Protein AF-A0A849HYI3-F1 (afdb_monomer_lite)

Foldseek 3Di:
DWDWDWDQDPVGIKIWIWDWDWDQDPPPRDIDIDTDTPDMDHLVVDDDPVSVVVDDPVVVLVVVQVNLVVVCVVPPPDDPVCVVVDDNDDDPCVVVVLVVVCVVCVVVVHDDDSVVVVVVVVLVVVVVVQVVVCVVVVHRPCVVVVVDPDDDQPPVSQVVVLQLQLLLLLVLPPDPDDNVVSQVQLCVLCVVLVHHDRDDSVVSCVSNVVDPDPDDDDRPDLVSLQSSVVSCLVVVHDSCVRDPPLVSLLSNCLSCLVPDDLVRSLVVSCVSCVVDPDDSVSNNVSSCVRNVD

pLDDT: mean 76.15, std 15.89, range [37.53, 95.5]

Secondary structure (DSSP, 8-state):
-EEEEEEEETTEEEEEEEEEEEEE-TTT--EEEEEEEEEEEETTT---HHHHTTS-HHHHHHHHHHHHHHHHHHT--S-GGGGGG------TTHHHHHHHHHHHHHHTT----HHHHHHHHHHHHHHHHHHHHHHHHSS---TTTTT--S-PPPHHHHHHHHHHHHHHHHHHHTSSS-HHHHHHHHHHHHHHTT------HHHHHHHTTSS--SSS-----HHHHHHHHHHHHHTT--GGGTS-HHHHHHHHHGGGTTTS-HHHHHHHHHHHTTTSS--HHHHHHHHHHHHH-

Structure (mmCIF, N/CA/C/O backbone):
data_AF-A0A849HYI3-F1
#
_entry.id   AF-A0A849HYI3-F1
#
loop_
_atom_site.group_PDB
_atom_site.id
_atom_site.type_symbol
_atom_site.label_atom_id
_atom_site.label_alt_id
_atom_site.label_comp_id
_atom_site.label_asym_id
_atom_site.label_entity_id
_atom_site.label_seq_id
_atom_site.pdbx_PDB_ins_code
_atom_site.Cartn_x
_atom_site.Cartn_y
_atom_site.Cartn_z
_atom_site.occupancy
_atom_site.B_iso_or_equiv
_atom_site.auth_seq_id
_atom_site.auth_comp_id
_atom_site.auth_asym_id
_atom_site.auth_atom_id
_atom_site.pdbx_PDB_model_num
ATOM 1 N N . MET A 1 1 ? -24.132 9.477 23.660 1.00 74.31 1 MET A N 1
ATOM 2 C CA . MET A 1 1 ? -22.702 9.097 23.614 1.00 74.31 1 MET A CA 1
ATOM 3 C C . MET A 1 1 ? -22.005 9.768 24.772 1.00 74.31 1 MET A C 1
ATOM 5 O O . MET A 1 1 ? -21.949 11.003 24.821 1.00 74.31 1 MET A O 1
ATOM 9 N N . LEU A 1 2 ? -21.516 8.943 25.693 1.00 83.69 2 LEU A N 1
ATOM 10 C CA . LEU A 1 2 ? -20.804 9.406 26.871 1.00 83.69 2 LEU A CA 1
ATOM 11 C C . LEU A 1 2 ? -19.396 9.858 26.494 1.00 83.69 2 LEU A C 1
ATOM 13 O O . LEU A 1 2 ? -18.724 9.242 25.665 1.00 83.69 2 LEU A O 1
ATOM 17 N N . ASP A 1 3 ? -18.963 10.937 27.127 1.00 84.19 3 ASP A N 1
ATOM 18 C CA . ASP A 1 3 ? -17.582 11.385 27.165 1.00 84.19 3 ASP A CA 1
ATOM 19 C C . ASP A 1 3 ? -17.068 11.169 28.592 1.00 84.19 3 ASP A C 1
ATOM 21 O O . ASP A 1 3 ? -17.469 11.866 29.529 1.00 84.19 3 ASP A O 1
ATOM 25 N N . ILE A 1 4 ? -16.251 10.129 28.761 1.00 85.00 4 ILE A N 1
ATOM 26 C CA . ILE A 1 4 ? -15.737 9.678 30.055 1.00 85.00 4 ILE A CA 1
ATOM 27 C C . ILE A 1 4 ? -14.320 10.221 30.207 1.00 85.00 4 ILE A C 1
ATOM 29 O O . ILE A 1 4 ? -13.443 9.934 29.392 1.00 85.00 4 ILE A O 1
ATOM 33 N N . ARG A 1 5 ? -14.096 11.027 31.245 1.00 84.62 5 ARG A N 1
ATOM 34 C CA . ARG A 1 5 ? -12.826 11.723 31.475 1.00 84.62 5 ARG A CA 1
ATOM 35 C C . ARG A 1 5 ? -12.256 11.360 32.834 1.00 84.62 5 ARG A C 1
ATOM 37 O O . ARG A 1 5 ? -12.990 11.262 33.810 1.00 84.62 5 ARG A O 1
ATOM 44 N N . THR A 1 6 ? -10.939 11.215 32.906 1.00 79.56 6 THR A N 1
ATOM 45 C CA . THR A 1 6 ? -10.223 10.930 34.154 1.00 79.56 6 THR A CA 1
ATOM 46 C C . THR A 1 6 ? -9.387 12.115 34.591 1.00 79.56 6 THR A C 1
ATOM 48 O O . THR A 1 6 ? -8.614 12.659 33.802 1.00 79.56 6 THR A O 1
ATOM 51 N N . TYR A 1 7 ? -9.478 12.455 35.870 1.00 79.31 7 TYR A N 1
ATOM 52 C CA . TYR A 1 7 ? -8.735 13.540 36.494 1.00 79.31 7 TYR A CA 1
ATOM 53 C C . TYR A 1 7 ? -7.972 13.020 37.710 1.00 79.31 7 TYR A C 1
ATOM 55 O O . TYR A 1 7 ? -8.482 12.202 38.477 1.00 79.31 7 TYR A O 1
ATOM 63 N N . ARG A 1 8 ? -6.744 13.504 37.920 1.00 76.00 8 ARG A N 1
ATOM 64 C CA . ARG A 1 8 ? -6.023 13.243 39.171 1.00 76.00 8 ARG A CA 1
ATOM 65 C C . ARG A 1 8 ? -6.599 14.126 40.275 1.00 76.00 8 ARG A C 1
ATOM 67 O O . ARG A 1 8 ? -6.672 15.340 40.119 1.00 76.00 8 ARG A O 1
ATOM 74 N N . SER A 1 9 ? -6.975 13.509 41.387 1.00 76.19 9 SER A N 1
ATOM 75 C CA . SER A 1 9 ? -7.399 14.179 42.616 1.00 76.19 9 SER A CA 1
ATOM 76 C C . SER A 1 9 ? -6.512 13.746 43.786 1.00 76.19 9 SER A C 1
ATOM 78 O O . SER A 1 9 ? -5.736 12.797 43.670 1.00 76.19 9 SER A O 1
ATOM 80 N N . HIS A 1 10 ? -6.649 14.414 44.932 1.00 73.81 10 HIS A N 1
ATOM 81 C CA . HIS A 1 10 ? -5.935 14.065 46.166 1.00 73.81 10 HIS A CA 1
ATOM 82 C C . HIS A 1 10 ? -6.321 12.680 46.727 1.00 73.81 10 HIS A C 1
ATOM 84 O O . HIS A 1 10 ? -5.576 12.131 47.529 1.00 73.81 10 HIS A O 1
ATOM 90 N N . LEU A 1 11 ? -7.440 12.095 46.277 1.00 71.06 11 LEU A N 1
ATOM 91 C CA . LEU A 1 11 ? -7.922 10.760 46.669 1.00 71.06 11 LEU A CA 1
ATOM 92 C C . LEU A 1 11 ? -7.661 9.680 45.600 1.00 71.06 11 LEU A C 1
ATOM 94 O O . LEU A 1 11 ? -8.133 8.555 45.738 1.00 71.06 11 LEU A O 1
ATOM 98 N N . GLY A 1 12 ? -6.939 10.008 44.522 1.00 76.31 12 GLY A N 1
ATOM 99 C CA . GLY A 1 12 ? -6.695 9.111 43.388 1.00 76.31 12 GLY A CA 1
ATOM 100 C C . GLY A 1 12 ? -7.348 9.587 42.088 1.00 76.31 12 GLY A C 1
ATOM 101 O O . GLY A 1 12 ? -7.637 10.776 41.916 1.00 76.31 12 GLY A O 1
ATOM 102 N N . LEU A 1 13 ? -7.545 8.669 41.136 1.00 76.06 13 LEU A N 1
ATOM 103 C CA . LEU A 1 13 ? -8.178 8.975 39.849 1.00 76.06 13 LEU A CA 1
ATOM 104 C C . LEU A 1 13 ? -9.694 9.129 40.022 1.00 76.06 13 LEU A C 1
ATOM 106 O O . LEU A 1 13 ? -10.382 8.182 40.401 1.00 76.06 13 LEU A O 1
ATOM 110 N N . ARG A 1 14 ? -10.209 10.322 39.716 1.00 84.12 14 ARG A N 1
ATOM 111 C CA . ARG A 1 14 ? -11.644 10.609 39.619 1.00 84.12 14 ARG A CA 1
ATOM 112 C C . ARG A 1 14 ? -12.093 10.441 38.174 1.00 84.12 14 ARG A C 1
ATOM 114 O O . ARG A 1 14 ? -11.446 10.969 37.270 1.00 84.12 14 ARG A O 1
ATOM 121 N N . VAL A 1 15 ? -13.199 9.743 37.972 1.00 86.50 15 VAL A N 1
ATOM 122 C CA . VAL A 1 15 ? -13.870 9.592 36.681 1.00 86.50 15 VAL A CA 1
ATOM 123 C C . VAL A 1 15 ? -15.058 10.542 36.647 1.00 86.50 15 VAL A C 1
ATOM 125 O O . VAL A 1 15 ? -15.906 10.488 37.532 1.00 86.50 15 VAL A O 1
ATOM 128 N N . ASP A 1 16 ? -15.129 11.394 35.628 1.00 89.12 16 ASP A N 1
ATOM 129 C CA . ASP A 1 16 ? -16.276 12.257 35.361 1.00 89.12 16 ASP A CA 1
ATOM 130 C C . ASP A 1 16 ? -16.945 11.836 34.057 1.00 89.12 16 ASP A C 1
ATOM 132 O O . ASP A 1 16 ? -16.304 11.755 33.004 1.00 89.12 16 ASP A O 1
ATOM 136 N N . ILE A 1 17 ? -18.258 11.633 34.110 1.00 90.69 17 ILE A N 1
ATOM 137 C CA . ILE A 1 17 ? -19.058 11.277 32.943 1.00 90.69 17 ILE A CA 1
ATOM 138 C C . ILE A 1 17 ? -19.788 12.510 32.444 1.00 90.69 17 ILE A C 1
ATOM 140 O O . ILE A 1 17 ? -20.552 13.145 33.175 1.00 90.69 17 ILE A O 1
ATOM 144 N N . HIS A 1 18 ? -19.587 12.813 31.167 1.00 90.12 18 HIS A N 1
ATOM 145 C CA . HIS A 1 18 ? -20.255 13.900 30.479 1.00 90.12 18 HIS A CA 1
ATOM 146 C C . HIS A 1 18 ? -21.172 13.362 29.387 1.00 90.12 18 HIS A C 1
ATOM 148 O O . HIS A 1 18 ? -20.789 12.502 28.597 1.00 90.12 18 HIS A O 1
ATOM 154 N N . ARG A 1 19 ? -22.371 13.931 29.279 1.00 87.94 19 ARG A N 1
ATOM 155 C CA . ARG A 1 19 ? -23.237 13.728 28.120 1.00 87.94 19 ARG A CA 1
ATOM 156 C C . ARG A 1 19 ? -22.990 14.840 27.113 1.00 87.94 19 ARG A C 1
ATOM 158 O O . ARG A 1 19 ? -23.129 16.026 27.427 1.00 87.94 19 ARG A O 1
ATOM 165 N N . LYS A 1 20 ? -22.628 14.447 25.893 1.00 86.62 20 LYS A N 1
ATOM 166 C CA . LYS A 1 20 ? -22.488 15.362 24.762 1.00 86.62 20 LYS A CA 1
ATOM 167 C C . LYS A 1 20 ? -23.871 15.714 24.221 1.00 86.62 20 LYS A C 1
ATOM 169 O O . LYS A 1 20 ? -24.619 14.825 23.826 1.00 86.62 20 LYS A O 1
ATOM 174 N N . TYR A 1 21 ? -24.187 17.002 24.148 1.00 84.12 21 TYR A N 1
ATOM 175 C CA . TYR A 1 21 ? -25.391 17.499 23.485 1.00 84.12 21 TYR A CA 1
ATOM 176 C C . TYR A 1 21 ? -25.033 18.553 22.440 1.00 84.12 21 TYR A C 1
ATOM 178 O O . TYR A 1 21 ? -24.029 19.263 22.545 1.00 84.12 21 TYR A O 1
ATOM 186 N N . LYS A 1 22 ? -25.837 18.597 21.379 1.00 84.38 22 LYS A N 1
ATOM 187 C CA . LYS A 1 22 ? -25.650 19.493 20.242 1.00 84.38 22 LYS A CA 1
ATOM 188 C C . LYS A 1 22 ? -26.615 20.662 20.392 1.00 84.38 22 LYS A C 1
ATOM 190 O O . LYS A 1 22 ? -27.816 20.448 20.517 1.00 84.38 22 LYS A O 1
ATOM 195 N N . SER A 1 23 ? -26.089 21.877 20.371 1.00 84.75 23 SER A N 1
ATOM 196 C CA . SER A 1 23 ? -26.865 23.102 20.207 1.00 84.75 23 SER A CA 1
ATOM 197 C C . SER A 1 23 ? -26.517 23.733 18.859 1.00 84.75 23 SER A C 1
ATOM 199 O O . SER A 1 23 ? -25.518 23.381 18.219 1.00 84.75 23 SER A O 1
ATOM 201 N N . VAL A 1 24 ? -27.364 24.647 18.400 1.00 83.19 24 VAL A N 1
ATOM 202 C CA . VAL A 1 24 ? -27.065 25.495 17.248 1.00 83.19 24 VAL A CA 1
ATOM 203 C C . VAL A 1 24 ? -26.723 26.871 17.789 1.00 83.19 24 VAL A C 1
ATOM 205 O O . VAL A 1 24 ? -27.465 27.428 18.595 1.00 83.19 24 VAL A O 1
ATOM 208 N N . ASP A 1 25 ? -25.571 27.393 17.386 1.00 78.38 25 ASP A N 1
ATOM 209 C CA . ASP A 1 25 ? -25.168 28.747 17.731 1.00 78.38 25 ASP A CA 1
ATOM 210 C C . ASP A 1 25 ? -26.105 29.745 17.032 1.00 78.38 25 ASP A C 1
ATOM 212 O O . ASP A 1 25 ? 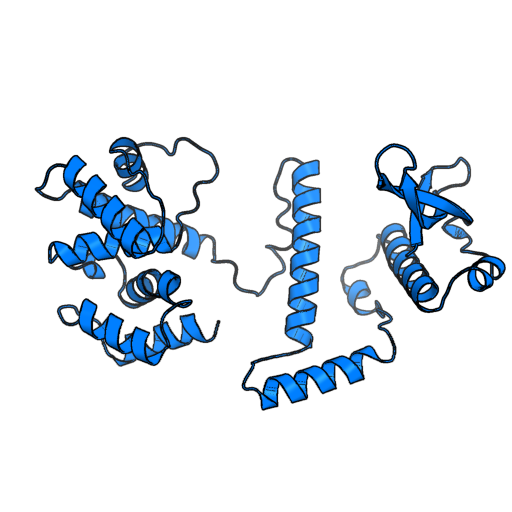-26.197 29.763 15.804 1.00 78.38 25 ASP A O 1
ATOM 216 N N . ALA A 1 26 ? -26.821 30.553 17.816 1.00 78.06 26 ALA A N 1
ATOM 217 C CA . ALA A 1 26 ? -27.866 31.443 17.310 1.00 78.06 26 ALA A CA 1
ATOM 218 C C . ALA A 1 26 ? -27.338 32.555 16.384 1.00 78.06 26 ALA A C 1
ATOM 220 O O . ALA A 1 26 ? -28.106 33.094 15.594 1.00 78.06 26 ALA A O 1
ATOM 221 N N . GLN A 1 27 ? -26.048 32.898 16.463 1.00 81.06 27 GLN A N 1
ATOM 222 C CA . GLN A 1 27 ? -25.443 33.945 15.636 1.00 81.06 27 GLN A CA 1
ATOM 223 C C . GLN A 1 27 ? -24.817 33.382 14.359 1.00 81.06 27 GLN A C 1
ATOM 225 O O . GLN A 1 27 ? -24.847 34.030 13.317 1.00 81.06 27 GLN A O 1
ATOM 230 N N . THR A 1 28 ? -24.236 32.182 14.426 1.00 81.81 28 THR A N 1
ATOM 231 C CA . THR A 1 28 ? -23.460 31.612 13.309 1.00 81.81 28 THR A CA 1
ATOM 232 C C . THR A 1 28 ? -24.149 30.452 12.592 1.00 81.81 28 THR A C 1
ATOM 234 O O . THR A 1 28 ? -23.654 30.004 11.559 1.00 81.81 28 THR A O 1
ATOM 237 N N . GLY A 1 29 ? -25.248 29.919 13.138 1.00 82.38 29 GLY A N 1
ATOM 238 C CA . GLY A 1 29 ? -25.963 28.752 12.606 1.00 82.38 29 GLY A CA 1
ATOM 239 C C . GLY A 1 29 ? -25.161 27.445 12.657 1.00 82.38 29 GLY A C 1
ATOM 240 O O . GLY A 1 29 ? -25.616 26.409 12.172 1.00 82.38 29 GLY A O 1
ATOM 241 N N . LYS A 1 30 ? -23.953 27.464 13.232 1.00 78.25 30 LYS A N 1
ATOM 242 C CA . LYS A 1 30 ? -23.067 26.300 13.297 1.00 78.25 30 LYS A CA 1
ATOM 243 C C . LYS A 1 30 ? -23.423 25.413 14.483 1.00 78.25 30 LYS A C 1
ATOM 245 O O . LYS A 1 30 ? -23.830 25.877 15.547 1.00 78.25 30 LYS A O 1
ATOM 250 N N . ALA A 1 31 ? -23.222 24.110 14.303 1.00 79.25 31 ALA A N 1
ATOM 251 C CA . ALA A 1 31 ? -23.356 23.140 15.378 1.00 79.25 31 ALA A CA 1
ATOM 252 C C . ALA A 1 31 ? -22.288 23.377 16.452 1.00 79.25 31 ALA A C 1
ATOM 254 O O . ALA A 1 31 ? -21.091 23.285 16.171 1.00 79.25 31 ALA A O 1
ATOM 255 N N . LYS A 1 32 ? -22.725 23.614 17.688 1.00 81.12 32 LYS A N 1
ATOM 256 C CA . LYS A 1 32 ? -21.865 23.719 18.862 1.00 81.12 32 LYS A CA 1
ATOM 257 C C . LYS A 1 32 ? -22.120 22.524 19.770 1.00 81.12 32 LYS A C 1
ATOM 259 O O . LYS A 1 32 ? -23.259 22.129 20.009 1.00 81.12 32 LYS A O 1
ATOM 264 N N . TYR A 1 33 ? -21.046 21.906 20.242 1.00 81.88 33 TYR A N 1
ATOM 265 C CA . TYR A 1 33 ? -21.138 20.775 21.156 1.00 81.88 33 TYR A CA 1
ATOM 266 C C . TYR A 1 33 ? -20.879 21.246 22.573 1.00 81.88 33 TYR A C 1
ATOM 268 O O . TYR A 1 33 ? -19.895 21.935 22.839 1.00 81.88 33 TYR A O 1
ATOM 276 N N . HIS A 1 34 ? -21.757 20.838 23.473 1.00 82.75 34 HIS A N 1
ATOM 277 C CA . HIS A 1 34 ? -21.632 21.085 24.893 1.00 82.75 34 HIS A CA 1
ATOM 278 C C . HIS A 1 34 ? -21.571 19.757 25.638 1.00 82.75 34 HIS A C 1
ATOM 280 O O . HIS A 1 34 ? -22.067 18.730 25.167 1.00 82.75 34 HIS A O 1
ATOM 286 N N . PHE A 1 35 ? -20.947 19.796 26.807 1.00 87.19 35 PHE A N 1
ATOM 287 C CA . PHE A 1 35 ? -20.738 18.640 27.660 1.00 87.19 35 PHE A CA 1
ATOM 288 C C . PHE A 1 35 ? -21.314 18.971 29.025 1.00 87.19 35 PHE A C 1
ATOM 290 O O . PHE A 1 35 ? -20.842 19.893 29.687 1.00 87.19 35 PHE A O 1
ATOM 297 N N . ARG A 1 36 ? -22.353 18.242 29.429 1.00 87.50 36 ARG A N 1
ATOM 298 C CA . ARG A 1 36 ? -22.924 18.355 30.771 1.00 87.50 36 ARG A CA 1
ATOM 299 C C . ARG A 1 36 ? -22.448 17.169 31.583 1.00 87.50 36 ARG A C 1
ATOM 301 O O . ARG A 1 36 ? -22.657 16.035 31.162 1.00 87.50 36 ARG A O 1
ATOM 308 N N . GLN A 1 37 ? -21.826 17.432 32.725 1.00 90.44 37 GLN A N 1
ATOM 309 C CA . GLN A 1 37 ? -21.478 16.379 33.667 1.00 90.44 37 GLN A CA 1
ATOM 310 C C . GLN A 1 37 ? -22.762 15.774 34.245 1.00 90.44 37 GLN A C 1
ATOM 312 O O . GLN A 1 37 ? -23.641 16.505 34.704 1.00 90.44 37 GLN A O 1
ATOM 317 N N . ILE A 1 38 ? -22.877 14.452 34.169 1.00 90.88 38 ILE A N 1
ATOM 318 C CA . ILE A 1 38 ? -24.031 13.686 34.661 1.00 90.88 38 ILE A CA 1
ATOM 319 C C . ILE A 1 38 ? -23.672 12.778 35.838 1.00 90.88 38 ILE A C 1
ATOM 321 O O . ILE A 1 38 ? -24.565 12.299 36.524 1.00 90.88 38 ILE A O 1
ATOM 325 N N . GLY A 1 39 ? -22.380 12.577 36.100 1.00 88.94 39 GLY A N 1
ATOM 326 C CA . GLY A 1 39 ? -21.914 11.845 37.268 1.00 88.94 39 GLY A CA 1
ATOM 327 C C . GLY A 1 39 ? -20.411 11.966 37.469 1.00 88.94 39 GLY A C 1
ATOM 328 O O . GLY A 1 39 ? -19.670 12.382 36.568 1.00 88.94 39 GLY A O 1
ATOM 329 N N . SER A 1 40 ? -19.968 11.609 38.667 1.00 89.62 40 SER A N 1
ATOM 330 C CA . SER A 1 40 ? -18.562 11.419 38.995 1.00 89.62 40 SER A CA 1
ATOM 331 C C . SER A 1 40 ? -18.399 10.336 40.042 1.00 89.62 40 SER A C 1
ATOM 333 O O . SER A 1 40 ? -19.267 10.149 40.892 1.00 89.62 40 SER A O 1
ATOM 335 N N . PHE A 1 41 ? -17.282 9.624 39.977 1.00 89.62 41 PHE A N 1
ATOM 336 C CA . PHE A 1 41 ? -16.942 8.615 40.968 1.00 89.62 41 PHE A CA 1
ATOM 337 C C . PHE A 1 41 ? -15.426 8.383 41.044 1.00 89.62 41 PHE A C 1
ATOM 339 O O . PHE A 1 41 ? -14.707 8.623 40.066 1.00 89.62 41 PHE A O 1
ATOM 346 N N . PRO A 1 42 ? -14.895 7.938 42.193 1.00 85.06 42 PRO A N 1
ATOM 347 C CA . PRO A 1 42 ? -13.519 7.458 42.287 1.00 85.06 42 PRO A CA 1
ATOM 348 C C . PRO A 1 42 ? -13.352 6.143 41.514 1.00 85.06 42 PRO A C 1
ATOM 350 O O . PRO A 1 42 ? -14.132 5.212 41.703 1.00 85.06 42 PRO A O 1
ATOM 353 N N . LEU A 1 43 ? -12.319 6.030 40.670 1.00 80.88 43 LEU A N 1
ATOM 354 C CA . LEU A 1 43 ? -12.104 4.846 39.822 1.00 80.88 43 LEU A CA 1
ATOM 355 C C . LEU A 1 43 ? -12.022 3.543 40.636 1.00 80.88 43 LEU A C 1
ATOM 357 O O . LEU A 1 43 ? -12.528 2.516 40.209 1.00 80.88 43 LEU A O 1
ATOM 361 N N . ASN A 1 44 ? -11.415 3.595 41.821 1.00 78.94 44 ASN A N 1
ATOM 362 C CA . ASN A 1 44 ? -11.246 2.454 42.724 1.00 78.94 44 ASN A CA 1
ATOM 363 C C . ASN A 1 44 ? -12.522 2.037 43.472 1.00 78.94 44 ASN A C 1
ATOM 365 O O . ASN A 1 44 ? -12.549 0.949 44.040 1.00 78.94 44 ASN A O 1
ATOM 369 N N . GLN A 1 45 ? -13.542 2.894 43.521 1.00 82.31 45 GLN A N 1
ATOM 370 C CA . GLN A 1 45 ? -14.802 2.621 44.219 1.00 82.31 45 GLN A CA 1
ATOM 371 C C . GLN A 1 45 ? -15.925 2.224 43.253 1.00 82.31 45 GLN A C 1
ATOM 373 O O . GLN A 1 45 ? -16.927 1.664 43.688 1.00 82.31 45 GLN A O 1
ATOM 378 N N . GLY A 1 46 ? -15.746 2.465 41.950 1.00 80.69 46 GLY A N 1
ATOM 379 C CA . GLY A 1 46 ? -16.791 2.257 40.952 1.00 80.69 46 GLY A CA 1
ATOM 380 C C . GLY A 1 46 ? -17.881 3.328 41.025 1.00 80.69 46 GLY A C 1
ATOM 381 O O . GLY A 1 46 ? -17.802 4.265 41.818 1.00 80.69 46 GLY A O 1
ATOM 382 N N . TYR A 1 47 ? -18.876 3.227 40.147 1.00 85.38 47 TYR A N 1
ATOM 383 C CA . TYR A 1 47 ? -19.994 4.168 40.105 1.00 85.38 47 TYR A CA 1
ATOM 384 C C . TYR A 1 47 ? -21.163 3.712 40.981 1.00 85.38 47 TYR A C 1
ATOM 386 O O . TYR A 1 47 ? -21.383 2.520 41.181 1.00 85.38 47 TYR A O 1
ATOM 394 N N . ASP A 1 48 ? -21.949 4.678 41.454 1.00 85.06 48 ASP A N 1
ATOM 395 C CA . ASP A 1 48 ? -23.209 4.421 42.150 1.00 85.06 48 ASP A CA 1
ATOM 396 C C . ASP A 1 48 ? -24.315 4.009 41.160 1.00 85.06 48 ASP A C 1
ATOM 398 O O . ASP A 1 48 ? -24.367 4.468 40.018 1.00 85.06 48 ASP A O 1
ATOM 402 N N . GLN A 1 49 ? -25.240 3.170 41.612 1.00 84.12 49 GLN A N 1
ATOM 403 C CA . GLN A 1 49 ? -26.385 2.664 40.862 1.00 84.12 49 GLN A CA 1
ATOM 404 C C . GLN A 1 49 ? -27.332 3.783 40.405 1.00 84.12 49 GLN A C 1
ATOM 406 O O . GLN A 1 49 ? -28.017 3.645 39.392 1.00 84.12 49 GLN A O 1
ATOM 411 N N . THR A 1 50 ? -27.310 4.930 41.089 1.00 86.12 50 THR A N 1
ATOM 412 C CA . THR A 1 50 ? -27.984 6.162 40.652 1.00 86.12 50 THR A CA 1
ATOM 413 C C . THR A 1 50 ? -27.501 6.660 39.288 1.00 86.12 50 THR A C 1
ATOM 415 O O . THR A 1 50 ? -28.283 7.254 38.555 1.00 86.12 50 THR A O 1
ATOM 418 N N . LEU A 1 51 ? -26.256 6.381 38.891 1.00 85.81 51 LEU A N 1
ATOM 419 C CA . LEU A 1 51 ? -25.758 6.722 37.560 1.00 85.81 51 LEU A CA 1
ATOM 420 C C . LEU A 1 51 ? -26.432 5.882 36.468 1.00 85.81 51 LEU A C 1
ATOM 422 O O . LEU A 1 51 ? -26.708 6.406 35.389 1.00 85.81 51 LEU A O 1
ATOM 426 N N . LEU A 1 52 ? -26.712 4.604 36.742 1.00 85.88 52 LEU A N 1
ATOM 427 C CA . LEU A 1 52 ? -27.313 3.687 35.768 1.00 85.88 52 LEU A CA 1
ATOM 428 C C . LEU A 1 52 ? -28.734 4.097 35.383 1.00 85.88 52 LEU A C 1
ATOM 430 O O . LEU A 1 52 ? -29.168 3.819 34.275 1.00 85.88 52 LEU A O 1
ATOM 434 N N . THR A 1 53 ? -29.445 4.806 36.261 1.00 86.69 53 THR A N 1
ATOM 435 C CA . THR A 1 53 ? -30.784 5.326 35.945 1.00 86.69 53 THR A CA 1
ATOM 436 C C . THR A 1 53 ? -30.744 6.550 35.025 1.00 86.69 53 THR A C 1
ATOM 438 O O . THR A 1 53 ? -31.770 6.937 34.468 1.00 86.69 53 THR A O 1
ATOM 441 N N . LEU A 1 54 ? -29.570 7.169 34.848 1.00 85.75 54 LEU A N 1
ATOM 442 C CA . LEU A 1 54 ? -29.386 8.378 34.045 1.00 85.75 54 LEU A CA 1
ATOM 443 C C . LEU A 1 54 ? -28.899 8.095 32.621 1.00 85.75 54 LEU A C 1
ATOM 445 O O . LEU A 1 54 ? -28.901 9.026 31.808 1.00 85.75 54 LEU A O 1
ATOM 449 N N . ILE A 1 55 ? -28.470 6.867 32.317 1.00 86.19 55 ILE A N 1
ATOM 450 C CA . ILE A 1 55 ? -27.861 6.449 31.044 1.00 86.19 55 ILE A CA 1
ATOM 451 C C . ILE A 1 55 ? -28.657 5.310 30.393 1.00 86.19 55 ILE A C 1
ATOM 453 O O . ILE A 1 55 ? -29.309 4.539 31.085 1.00 86.19 55 ILE A O 1
ATOM 457 N N . ASP A 1 56 ? -28.647 5.240 29.060 1.00 86.25 56 ASP A N 1
ATOM 458 C CA . ASP A 1 56 ? -29.329 4.172 28.311 1.00 86.25 56 ASP A CA 1
ATOM 459 C C . ASP A 1 56 ? -28.469 2.901 28.187 1.00 86.25 56 ASP A C 1
ATOM 461 O O . ASP A 1 56 ? -27.266 2.943 28.436 1.00 86.25 56 ASP A O 1
ATOM 465 N N . ASP A 1 57 ? -29.053 1.778 27.758 1.00 79.56 57 ASP A N 1
ATOM 466 C CA . ASP A 1 57 ? -28.361 0.480 27.652 1.00 79.56 57 ASP A CA 1
ATOM 467 C C . ASP A 1 57 ? -27.082 0.525 26.794 1.00 79.56 57 ASP A C 1
ATOM 469 O O . ASP A 1 57 ? -26.101 -0.169 27.077 1.00 79.56 57 ASP A O 1
ATOM 473 N N . SER A 1 58 ? -27.056 1.361 25.750 1.00 76.19 58 SER A N 1
ATOM 474 C CA . SER A 1 58 ? -25.875 1.516 24.895 1.00 76.19 58 SER A CA 1
ATOM 475 C C . SER A 1 58 ? -24.761 2.289 25.606 1.00 76.19 58 SER A C 1
ATOM 477 O O . SER A 1 58 ? -23.578 1.964 25.477 1.00 76.19 58 SER A O 1
ATOM 479 N N . GLU A 1 59 ? -25.141 3.287 26.403 1.00 83.06 59 GLU A N 1
ATOM 480 C CA . GLU A 1 59 ? -24.254 4.083 27.243 1.00 83.06 59 GLU A CA 1
ATOM 481 C C . GLU A 1 59 ? -23.766 3.291 28.471 1.00 83.06 59 GLU A C 1
ATOM 483 O O . GLU A 1 59 ? -22.604 3.441 28.855 1.00 83.06 59 GLU A O 1
ATOM 488 N N . VAL A 1 60 ? -24.588 2.391 29.029 1.00 84.81 60 VAL A N 1
ATOM 489 C CA . VAL A 1 60 ? -24.183 1.413 30.058 1.00 84.81 60 VAL A CA 1
ATOM 490 C C . VAL A 1 60 ? -23.084 0.512 29.510 1.00 84.81 60 VAL A C 1
ATOM 492 O O . VAL A 1 60 ? -22.019 0.410 30.114 1.00 84.81 60 VAL A O 1
ATOM 495 N N . LEU A 1 61 ? -23.290 -0.081 28.331 1.00 76.69 61 LEU A N 1
ATOM 496 C CA . LEU A 1 61 ? -22.283 -0.933 27.700 1.00 76.69 61 LEU A CA 1
ATOM 497 C C . LEU A 1 61 ? -20.983 -0.164 27.408 1.00 76.69 61 LEU A C 1
ATOM 499 O O . LEU A 1 61 ? -19.885 -0.685 27.609 1.00 76.69 61 LEU A O 1
ATOM 503 N N . GLN A 1 62 ? -21.090 1.092 26.961 1.00 78.56 62 GLN A N 1
ATOM 504 C CA . GLN A 1 62 ? -19.932 1.966 26.758 1.00 78.56 62 GLN A CA 1
ATOM 505 C C . GLN A 1 62 ? -19.152 2.183 28.068 1.00 78.56 62 GLN A C 1
ATOM 507 O O . GLN A 1 62 ? -17.920 2.139 28.059 1.00 78.56 62 GLN A O 1
ATOM 512 N N . LEU A 1 63 ? -19.855 2.405 29.182 1.00 81.94 63 LEU A N 1
ATOM 513 C CA . LEU A 1 63 ? -19.258 2.586 30.504 1.00 81.94 63 LEU A CA 1
ATOM 514 C C . LEU A 1 63 ? -18.622 1.294 31.038 1.00 81.94 63 LEU A C 1
ATOM 516 O O . LEU A 1 63 ? -17.504 1.346 31.549 1.00 81.94 63 LEU A O 1
ATOM 520 N N . GLU A 1 64 ? -19.285 0.143 30.889 1.00 81.19 64 GLU A N 1
ATOM 521 C CA . GLU A 1 64 ? -18.738 -1.159 31.294 1.00 81.19 64 GLU A CA 1
ATOM 522 C C . GLU A 1 64 ? -17.438 -1.484 30.552 1.00 81.19 64 GLU A C 1
ATOM 524 O O . GLU A 1 64 ? -16.451 -1.861 31.185 1.00 81.19 64 GLU A O 1
ATOM 529 N N . ASN A 1 65 ? -17.403 -1.271 29.233 1.00 73.19 65 ASN A N 1
ATOM 530 C CA . ASN A 1 65 ? -16.196 -1.481 28.431 1.00 73.19 65 ASN A CA 1
ATOM 531 C C . ASN A 1 65 ? -15.069 -0.530 28.845 1.00 73.19 65 ASN A C 1
ATOM 533 O O . ASN A 1 65 ? -13.929 -0.954 29.017 1.00 73.19 65 ASN A O 1
ATOM 537 N N . TRP A 1 66 ? -15.386 0.745 29.081 1.00 82.00 66 TRP A N 1
ATOM 538 C CA . TRP A 1 66 ? -14.393 1.718 29.531 1.00 82.00 66 TRP A CA 1
ATOM 539 C C . TRP A 1 66 ? -13.797 1.364 30.903 1.00 82.00 66 TRP A C 1
ATOM 541 O O . TRP A 1 66 ? -12.600 1.553 31.132 1.00 82.00 66 TRP A O 1
ATOM 551 N N . LEU A 1 67 ? -14.610 0.839 31.825 1.00 76.88 67 LEU A N 1
ATOM 552 C CA . LEU A 1 67 ? -14.135 0.383 33.132 1.00 76.88 67 LEU A CA 1
ATOM 553 C C . LEU A 1 67 ? -13.318 -0.896 33.038 1.00 76.88 67 LEU A C 1
ATOM 555 O O . LEU A 1 67 ? -12.316 -1.002 33.739 1.00 76.88 67 LEU A O 1
ATOM 559 N N . ALA A 1 68 ? -13.709 -1.840 32.181 1.00 69.00 68 ALA A N 1
ATOM 560 C CA . ALA A 1 68 ? -12.915 -3.033 31.911 1.00 69.00 68 ALA A CA 1
ATOM 561 C C . ALA A 1 68 ? -11.520 -2.647 31.391 1.00 69.00 68 ALA A C 1
ATOM 563 O O . ALA A 1 68 ? -10.518 -3.088 31.956 1.00 69.00 68 ALA A O 1
ATOM 564 N N . ASP A 1 69 ? -11.455 -1.732 30.419 1.00 64.19 69 ASP A N 1
ATOM 565 C CA . ASP A 1 69 ? -10.204 -1.193 29.877 1.00 64.19 69 ASP A CA 1
ATOM 566 C C . ASP A 1 69 ? -9.375 -0.463 30.951 1.00 64.19 69 ASP A C 1
ATOM 568 O O . ASP A 1 69 ? -8.159 -0.639 31.052 1.00 64.19 69 ASP A O 1
ATOM 572 N N . SER A 1 70 ? -10.022 0.351 31.790 1.00 65.69 70 SER A N 1
ATOM 573 C CA . SER A 1 70 ? -9.341 1.159 32.812 1.00 65.69 70 SER A CA 1
ATOM 574 C C . SER A 1 70 ? -8.834 0.325 33.987 1.00 65.69 70 SER A C 1
ATOM 576 O O . SER A 1 70 ? -7.718 0.548 34.461 1.00 65.69 70 SER A O 1
ATOM 578 N N . HIS A 1 71 ? -9.615 -0.652 34.455 1.00 65.19 71 HIS A N 1
ATOM 579 C CA . HIS A 1 71 ? -9.173 -1.609 35.470 1.00 65.19 71 HIS A CA 1
ATOM 580 C C . HIS A 1 71 ? -8.033 -2.468 34.951 1.00 65.19 71 HIS A C 1
ATOM 582 O O . HIS A 1 71 ? -7.081 -2.715 35.686 1.00 65.19 71 HIS A O 1
ATOM 588 N N . PHE A 1 72 ? -8.087 -2.865 33.683 1.00 57.03 72 PHE A N 1
ATOM 589 C CA . PHE A 1 72 ? -7.002 -3.583 33.045 1.00 57.03 72 PHE A CA 1
ATOM 590 C C . PHE A 1 72 ? -5.715 -2.746 32.982 1.00 57.03 72 PHE A C 1
ATOM 592 O O . PHE A 1 72 ? -4.668 -3.197 33.444 1.00 57.03 72 PHE A O 1
ATOM 599 N N . GLY A 1 73 ? -5.798 -1.492 32.526 1.00 56.50 73 GLY A N 1
ATOM 600 C CA . GLY A 1 73 ? -4.657 -0.573 32.506 1.00 56.50 73 GLY A CA 1
ATOM 601 C C . GLY A 1 73 ? -4.087 -0.271 33.898 1.00 56.50 73 GLY A C 1
ATOM 602 O O . GLY A 1 73 ? -2.875 -0.140 34.055 1.00 56.50 73 GLY A O 1
ATOM 603 N N . HIS A 1 74 ? -4.935 -0.208 34.931 1.00 56.06 74 HIS A N 1
ATOM 604 C CA . HIS A 1 74 ? -4.494 0.002 36.314 1.00 56.06 74 HIS A CA 1
ATOM 605 C C . HIS A 1 74 ? -3.912 -1.275 36.956 1.00 56.06 74 HIS A C 1
ATOM 607 O O . HIS A 1 74 ? -3.001 -1.188 37.784 1.00 56.06 74 HIS A O 1
ATOM 613 N N . ALA A 1 75 ? -4.405 -2.454 36.566 1.00 46.19 75 ALA A N 1
ATOM 614 C CA . ALA A 1 75 ? -3.927 -3.764 37.005 1.00 46.19 75 ALA A CA 1
ATOM 615 C C . ALA A 1 75 ? -2.770 -4.310 36.149 1.00 46.19 75 ALA A C 1
ATOM 617 O O . ALA A 1 75 ? -2.376 -5.462 36.344 1.00 46.19 75 ALA A O 1
ATOM 618 N N . TRP A 1 76 ? -2.215 -3.506 35.232 1.00 45.16 76 TRP A N 1
ATOM 619 C CA . TRP A 1 76 ? -1.109 -3.882 34.348 1.00 45.16 76 TRP A CA 1
ATOM 620 C C . TRP A 1 76 ? 0.205 -4.061 35.137 1.00 45.16 76 TRP A C 1
ATOM 622 O O . TRP A 1 76 ? 1.100 -3.218 35.170 1.00 45.16 76 TRP A O 1
ATOM 632 N N . LYS A 1 77 ? 0.271 -5.194 35.833 1.00 45.09 77 LYS A N 1
ATOM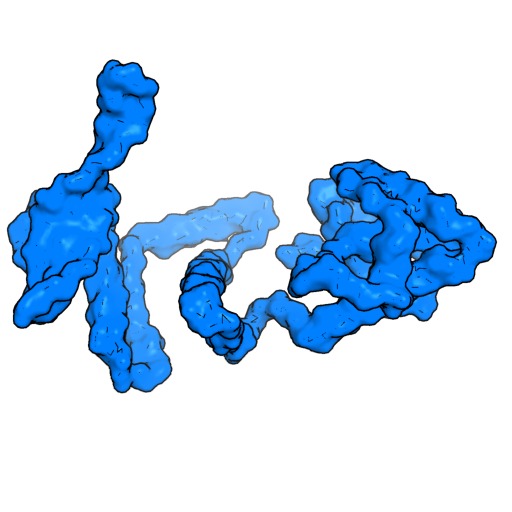 633 C CA . LYS A 1 77 ? 1.444 -5.872 36.401 1.00 45.09 77 LYS A CA 1
ATOM 634 C C . LYS A 1 77 ? 1.382 -7.379 36.103 1.00 45.09 77 LYS A C 1
ATOM 636 O O . LYS A 1 77 ? 2.036 -8.163 36.781 1.00 45.09 77 LYS A O 1
ATOM 641 N N . LYS A 1 78 ? 0.520 -7.789 35.170 1.00 47.94 78 LYS A N 1
ATOM 642 C CA . LYS A 1 78 ? 0.185 -9.189 34.906 1.00 47.94 78 LYS A CA 1
ATOM 643 C C . LYS A 1 78 ? 0.847 -9.671 33.619 1.00 47.94 78 LYS A C 1
ATOM 645 O O . LYS A 1 78 ? 0.972 -8.907 32.665 1.00 47.94 78 LYS A O 1
ATOM 650 N N . GLU A 1 79 ? 1.287 -10.925 33.656 1.00 47.09 79 GLU A N 1
ATOM 651 C CA . GLU A 1 79 ? 1.922 -11.668 32.562 1.00 47.09 79 GLU A CA 1
ATOM 652 C C . GLU A 1 79 ? 0.997 -11.753 31.333 1.00 47.09 79 GLU A C 1
ATOM 654 O O . GLU A 1 79 ? -0.232 -11.742 31.464 1.00 47.09 79 GLU A O 1
ATOM 659 N N . ALA A 1 80 ? 1.587 -11.867 30.138 1.00 48.38 80 ALA A N 1
ATOM 660 C CA . ALA A 1 80 ? 0.872 -11.884 28.857 1.00 48.38 80 ALA A CA 1
ATOM 661 C C . ALA A 1 80 ? -0.232 -12.961 28.779 1.00 48.38 80 ALA A C 1
ATOM 663 O O . ALA A 1 80 ? -1.251 -12.754 28.125 1.00 48.38 80 ALA A O 1
ATOM 664 N N . ASP A 1 81 ? -0.090 -14.065 29.511 1.00 46.44 81 ASP A N 1
ATOM 665 C CA . ASP A 1 81 ? -1.035 -15.188 29.517 1.00 46.44 81 ASP A CA 1
ATOM 666 C C . ASP A 1 81 ? -2.399 -14.848 30.149 1.00 46.44 81 ASP A C 1
ATOM 668 O O . ASP A 1 81 ? -3.397 -15.536 29.920 1.00 46.44 81 ASP A O 1
ATOM 672 N N . GLU A 1 82 ? -2.487 -13.769 30.935 1.00 47.22 82 GLU A N 1
ATOM 673 C CA . GLU A 1 82 ? -3.756 -13.312 31.509 1.00 47.22 82 GLU A CA 1
ATOM 674 C C . GLU A 1 82 ? -4.615 -12.498 30.526 1.00 47.22 82 GLU A C 1
ATOM 676 O O . GLU A 1 82 ? -5.821 -12.373 30.747 1.00 47.22 82 GLU A O 1
ATOM 681 N N . LEU A 1 83 ? -4.046 -12.024 29.407 1.00 45.81 83 LEU A N 1
ATOM 682 C CA . LEU A 1 83 ? -4.801 -11.373 28.325 1.00 45.81 83 LEU A CA 1
ATOM 683 C C . LEU A 1 83 ? -5.858 -12.309 27.725 1.00 45.81 83 LEU A C 1
ATOM 685 O O . LEU A 1 83 ? -6.950 -11.867 27.383 1.00 45.81 83 LEU A O 1
ATOM 689 N N . VAL A 1 84 ? -5.565 -13.610 27.653 1.00 44.62 84 VAL A N 1
ATOM 690 C CA . VAL A 1 84 ? -6.465 -14.635 27.090 1.00 44.62 84 VAL A CA 1
ATOM 691 C C . VAL A 1 84 ? -7.729 -14.819 27.943 1.00 44.62 84 VAL A C 1
ATOM 693 O O . VAL A 1 84 ? -8.747 -15.310 27.463 1.00 44.62 84 VAL A O 1
ATOM 696 N N . LYS A 1 85 ? -7.698 -14.392 29.214 1.00 45.50 85 LYS A N 1
ATOM 697 C CA . LYS A 1 85 ? -8.833 -14.483 30.147 1.00 45.50 85 LYS A CA 1
ATOM 698 C C . LYS A 1 85 ? -9.756 -13.261 30.090 1.00 45.50 85 LYS A C 1
ATOM 700 O O . LYS A 1 85 ? -10.789 -13.254 30.763 1.00 45.50 85 LYS A O 1
ATOM 705 N N . LEU A 1 86 ? -9.412 -12.229 29.311 1.00 47.88 86 LEU A N 1
ATOM 706 C CA . LEU A 1 86 ? -10.271 -11.062 29.119 1.00 47.88 86 LEU A CA 1
ATOM 707 C C . LEU A 1 86 ? -11.523 -11.461 28.339 1.00 47.88 86 LEU A C 1
ATOM 709 O O . LEU A 1 86 ? -11.506 -11.655 27.127 1.00 47.88 86 LEU A O 1
ATOM 713 N N . SER A 1 87 ? -12.640 -11.545 29.053 1.00 49.09 87 SER A N 1
ATOM 714 C CA . SER A 1 87 ? -13.956 -11.684 28.441 1.00 49.09 87 SER A CA 1
ATOM 715 C C . SER A 1 87 ? -14.419 -10.309 27.961 1.00 49.09 87 SER A C 1
ATOM 717 O O . SER A 1 87 ? -14.975 -9.531 28.735 1.00 49.09 87 SER A O 1
ATOM 719 N N . LEU A 1 88 ? -14.169 -9.984 26.690 1.00 54.06 88 LEU A N 1
ATOM 720 C CA . LEU A 1 88 ? -14.788 -8.821 26.053 1.00 54.06 88 LEU A CA 1
ATOM 721 C C . LEU A 1 88 ? -16.296 -9.070 25.944 1.00 54.06 88 LEU A C 1
ATOM 723 O O . LEU A 1 88 ? -16.739 -9.969 25.227 1.00 54.06 88 LEU A O 1
ATOM 727 N N . LYS A 1 89 ? -17.098 -8.275 26.657 1.00 54.06 89 LYS A N 1
ATOM 728 C CA . LYS A 1 89 ? -18.556 -8.325 26.530 1.00 54.06 89 LYS A CA 1
ATOM 729 C C . LYS A 1 89 ? -18.969 -7.648 25.226 1.00 54.06 89 LYS A C 1
ATOM 731 O O . LYS A 1 89 ? -18.984 -6.423 25.114 1.00 54.06 89 LYS A O 1
ATOM 736 N N . VAL A 1 90 ? -19.314 -8.453 24.231 1.00 57.25 90 VAL A N 1
ATOM 737 C CA . VAL A 1 90 ? -19.952 -7.975 23.001 1.00 57.25 90 VAL A CA 1
ATOM 738 C C . VAL A 1 90 ? -21.467 -7.832 23.200 1.00 57.25 90 VAL A C 1
ATOM 740 O O . VAL A 1 90 ? -22.037 -8.546 24.029 1.00 57.25 90 VAL A O 1
ATOM 743 N N . PRO A 1 91 ? -22.147 -6.934 22.459 1.00 58.28 91 PRO A N 1
ATOM 744 C CA . PRO A 1 91 ? -23.604 -6.876 22.462 1.00 58.28 91 PRO A CA 1
ATOM 745 C C . PRO A 1 91 ? -24.204 -8.266 22.188 1.00 58.28 91 PRO A C 1
ATOM 747 O O . PRO A 1 91 ? -23.735 -8.931 21.261 1.00 58.28 91 PRO A O 1
ATOM 750 N N . PRO A 1 92 ? -25.265 -8.692 22.901 1.00 60.28 92 PRO A N 1
ATOM 751 C CA . PRO A 1 92 ? -25.844 -10.033 22.742 1.00 60.28 92 PRO A CA 1
ATOM 752 C C . PRO A 1 92 ? -26.278 -10.348 21.304 1.00 60.28 92 PRO A C 1
ATOM 754 O O . PRO A 1 92 ? -26.300 -11.498 20.892 1.00 60.28 92 PRO A O 1
ATOM 757 N N . GLN A 1 93 ? -26.612 -9.306 20.541 1.00 60.03 93 GLN A N 1
ATOM 758 C CA . GLN A 1 93 ? -27.113 -9.381 19.168 1.00 60.03 93 GLN A CA 1
ATOM 759 C C . GLN A 1 93 ? -25.992 -9.415 18.118 1.00 60.03 93 GLN A C 1
ATOM 761 O O . GLN A 1 93 ? -26.257 -9.704 16.952 1.00 60.03 93 GLN A O 1
ATOM 766 N N . LEU A 1 94 ? -24.749 -9.084 18.493 1.00 62.97 94 LEU A N 1
ATOM 767 C CA . LEU A 1 94 ? -23.635 -8.977 17.549 1.00 62.97 94 LEU A CA 1
ATOM 768 C C . LEU A 1 94 ? -23.343 -10.305 16.827 1.00 62.97 94 LEU A C 1
ATOM 770 O O . LEU A 1 94 ? -23.192 -10.253 15.606 1.00 62.97 94 LEU A O 1
ATOM 774 N N . PRO A 1 95 ? -23.320 -11.478 17.498 1.00 62.00 95 PRO A N 1
ATOM 775 C CA . PRO A 1 95 ? -23.105 -12.755 16.814 1.00 62.00 95 PRO A CA 1
ATOM 776 C C . PRO A 1 95 ? -24.154 -13.017 15.726 1.00 62.00 95 PRO A C 1
ATOM 778 O O . PRO A 1 95 ? -23.804 -13.327 14.587 1.00 62.00 95 PRO A O 1
ATOM 781 N N . ASP A 1 96 ? -25.431 -12.791 16.039 1.00 64.38 96 ASP A N 1
ATOM 782 C CA . ASP A 1 96 ? -26.538 -12.994 15.101 1.00 64.38 96 ASP A CA 1
ATOM 783 C C . ASP A 1 96 ? -26.478 -12.026 13.915 1.00 64.38 96 ASP A C 1
ATOM 785 O O . ASP A 1 96 ? -26.759 -12.402 12.774 1.00 64.38 96 ASP A O 1
ATOM 789 N N . VAL A 1 97 ? -26.104 -10.767 14.162 1.00 65.25 97 VAL A N 1
ATOM 790 C CA . VAL A 1 97 ? -25.951 -9.752 13.110 1.00 65.25 97 VAL A CA 1
ATOM 791 C C . VAL A 1 97 ? -24.779 -10.096 12.191 1.00 65.25 97 VAL A C 1
ATOM 793 O O . VAL A 1 97 ? -24.939 -10.055 10.972 1.00 65.25 97 VAL A O 1
ATOM 796 N N . MET A 1 98 ? -23.628 -10.484 12.747 1.00 64.44 98 MET A N 1
ATOM 797 C CA . MET A 1 98 ? -22.453 -10.880 11.963 1.00 64.44 98 MET A CA 1
ATOM 798 C C . MET A 1 98 ? -22.724 -12.139 11.135 1.00 64.44 98 MET A C 1
ATOM 800 O O . MET A 1 98 ? -22.317 -12.210 9.976 1.00 64.44 98 MET A O 1
ATOM 804 N N . HIS A 1 99 ? -23.474 -13.098 11.685 1.00 64.06 99 HIS A N 1
ATOM 805 C CA . HIS A 1 99 ? -23.890 -14.296 10.961 1.00 64.06 99 HIS A CA 1
ATOM 806 C C . HIS A 1 99 ? -24.827 -13.972 9.786 1.00 64.06 99 HIS A C 1
ATOM 808 O O . HIS A 1 99 ? -24.616 -14.455 8.674 1.00 64.06 99 HIS A O 1
ATOM 814 N N . LYS A 1 100 ? -25.819 -13.094 9.989 1.00 62.66 100 LYS A N 1
ATOM 815 C CA . LYS A 1 100 ? -26.699 -12.617 8.906 1.00 62.66 100 LYS A CA 1
ATOM 816 C C . LYS A 1 100 ? -25.918 -11.894 7.809 1.00 62.66 100 LYS A C 1
ATOM 818 O O . LYS A 1 100 ? -26.177 -12.117 6.629 1.00 62.66 100 LYS A O 1
ATOM 823 N N . LEU A 1 101 ? -24.944 -11.065 8.189 1.00 55.31 101 LEU A N 1
ATOM 824 C CA . LEU A 1 101 ? -24.090 -10.354 7.238 1.00 55.31 101 LEU A CA 1
ATOM 825 C C . LEU A 1 101 ? -23.224 -11.322 6.419 1.00 55.31 101 LEU A C 1
ATOM 827 O O . LEU A 1 101 ? -23.089 -11.149 5.211 1.00 55.31 101 LEU A O 1
ATOM 831 N N . PHE A 1 102 ? -22.687 -12.365 7.061 1.00 59.34 102 PHE A N 1
ATOM 832 C CA . PHE A 1 102 ? -21.917 -13.418 6.398 1.00 59.34 102 PHE A CA 1
ATOM 833 C C . PHE A 1 102 ? -22.738 -14.178 5.360 1.00 59.34 102 PHE A C 1
ATOM 835 O O . PHE A 1 102 ? -22.273 -14.388 4.240 1.00 59.34 102 PHE A O 1
ATOM 842 N N . ILE A 1 103 ? -23.968 -14.555 5.712 1.00 61.22 103 ILE A N 1
ATOM 843 C CA . ILE A 1 103 ? -24.877 -15.233 4.786 1.00 61.22 103 ILE A CA 1
ATOM 844 C C . ILE A 1 103 ? -25.139 -14.355 3.555 1.00 61.22 103 ILE A C 1
ATOM 846 O O . ILE A 1 103 ? -25.029 -14.849 2.432 1.00 61.22 103 ILE A O 1
ATOM 850 N N . GLU A 1 104 ? -25.412 -13.059 3.741 1.00 56.22 104 GLU A N 1
ATOM 851 C CA . GLU A 1 104 ? -25.669 -12.166 2.604 1.00 56.22 104 GLU A CA 1
ATOM 852 C C . GLU A 1 104 ? -24.438 -11.856 1.764 1.00 56.22 104 GLU A C 1
ATOM 854 O O . GLU A 1 104 ? -24.539 -11.814 0.538 1.00 56.22 104 GLU A O 1
ATOM 859 N N . ALA A 1 105 ? -23.269 -11.709 2.382 1.00 48.97 105 ALA A N 1
ATOM 860 C CA . ALA A 1 105 ? -22.023 -11.581 1.642 1.00 48.97 105 ALA A CA 1
ATOM 861 C C . ALA A 1 105 ? -21.779 -12.821 0.766 1.00 48.97 105 ALA A C 1
ATOM 863 O O . ALA A 1 105 ? -21.531 -12.688 -0.432 1.00 48.97 105 ALA A O 1
ATOM 864 N N . LYS A 1 106 ? -21.978 -14.028 1.317 1.00 57.53 106 LYS A N 1
ATOM 865 C CA . LYS A 1 106 ? -21.863 -15.287 0.570 1.00 57.53 106 LYS A CA 1
ATOM 866 C C . LYS A 1 106 ? -22.871 -15.378 -0.579 1.00 57.53 106 LYS A C 1
ATOM 868 O O . LYS A 1 106 ? -22.499 -15.808 -1.668 1.00 57.53 106 LYS A O 1
ATOM 873 N N . ARG A 1 107 ? -24.125 -14.952 -0.372 1.00 66.88 107 ARG A N 1
ATOM 874 C CA . ARG A 1 107 ? -25.156 -14.912 -1.428 1.00 66.88 107 ARG A CA 1
ATOM 875 C C . ARG A 1 107 ? -24.754 -14.010 -2.598 1.00 66.88 107 ARG A C 1
ATOM 877 O O . ARG A 1 107 ? -25.093 -14.311 -3.738 1.00 66.88 107 ARG A O 1
ATOM 884 N N . LEU A 1 108 ? -24.041 -12.922 -2.318 1.00 55.06 108 LEU A N 1
ATOM 885 C CA . LEU A 1 108 ? -23.577 -11.949 -3.310 1.00 55.06 108 LEU A CA 1
ATOM 886 C C . LEU A 1 108 ? -22.182 -12.264 -3.878 1.00 55.06 108 LEU A C 1
ATOM 888 O O . LEU A 1 108 ? -21.656 -11.467 -4.649 1.00 55.06 108 LEU A O 1
ATOM 892 N N . GLY A 1 109 ? -21.572 -13.396 -3.507 1.00 51.38 109 GLY A N 1
ATOM 893 C CA . GLY A 1 109 ? -20.216 -13.757 -3.938 1.00 51.38 109 GLY A CA 1
ATOM 894 C C . GLY A 1 109 ? -19.112 -12.889 -3.321 1.00 51.38 109 GLY A C 1
ATOM 895 O O . GLY A 1 109 ? -17.988 -12.879 -3.812 1.00 51.38 109 GLY A O 1
ATOM 896 N N . ILE A 1 110 ? -19.418 -12.156 -2.250 1.00 55.06 110 ILE A N 1
ATOM 897 C CA . ILE A 1 110 ? -18.463 -11.327 -1.516 1.00 55.06 110 ILE A CA 1
ATOM 898 C C . ILE A 1 110 ? -17.771 -12.212 -0.480 1.00 55.06 110 ILE A C 1
ATOM 900 O O . ILE A 1 110 ? -18.421 -12.789 0.396 1.00 55.06 110 ILE A O 1
ATOM 904 N N . HIS A 1 111 ? -16.443 -12.303 -0.550 1.00 55.47 111 HIS A N 1
ATOM 905 C CA . HIS A 1 111 ? -15.675 -12.973 0.491 1.00 55.47 111 HIS A CA 1
ATOM 906 C C . HIS A 1 111 ? -15.734 -12.144 1.780 1.00 55.47 111 HIS A C 1
ATOM 908 O O . HIS A 1 111 ? -15.244 -11.019 1.844 1.00 55.47 111 HIS A O 1
ATOM 914 N N . PHE A 1 112 ? -16.375 -12.696 2.806 1.00 50.53 112 PHE A N 1
ATOM 915 C CA . PHE A 1 112 ? -16.521 -12.071 4.114 1.00 50.53 112 PHE A CA 1
ATOM 916 C C . PHE A 1 112 ? -16.257 -13.125 5.181 1.00 50.53 112 PHE A C 1
ATOM 918 O O . PHE A 1 112 ? -16.915 -14.162 5.186 1.00 50.53 112 PHE A O 1
ATOM 925 N N . VAL A 1 113 ? -15.305 -12.870 6.077 1.00 66.81 113 VAL A N 1
ATOM 926 C CA . VAL A 1 113 ? -15.048 -13.696 7.261 1.00 66.81 113 VAL A CA 1
ATOM 927 C C . VAL A 1 113 ? -15.154 -12.775 8.482 1.00 66.81 113 VAL A C 1
ATOM 929 O O . VAL A 1 113 ? -14.324 -11.875 8.632 1.00 66.81 113 VAL A O 1
ATOM 932 N N . PRO A 1 114 ? -16.188 -12.939 9.331 1.00 58.34 114 PRO A N 1
ATOM 933 C CA . PRO A 1 114 ? -16.446 -12.070 10.480 1.00 58.34 114 PRO A CA 1
ATOM 934 C C . PRO A 1 114 ? -15.222 -11.848 11.372 1.00 58.34 114 PRO A C 1
ATOM 936 O O . PRO A 1 114 ? -14.892 -10.707 11.699 1.00 58.34 114 PRO A O 1
ATOM 939 N N . ASP A 1 115 ? -14.531 -12.935 11.710 1.00 59.00 115 ASP A N 1
ATOM 940 C CA . ASP A 1 115 ? -13.414 -12.923 12.651 1.00 59.00 115 ASP A CA 1
ATOM 941 C C . ASP A 1 115 ? -12.189 -12.214 12.067 1.00 59.00 115 ASP A C 1
ATOM 943 O O . ASP A 1 115 ? -11.534 -11.443 12.766 1.00 59.00 115 ASP A O 1
ATOM 947 N N . GLU A 1 116 ? -11.925 -12.377 10.768 1.00 56.59 116 GLU A N 1
ATOM 948 C CA . GLU A 1 116 ? -10.836 -11.678 10.075 1.00 56.59 116 GLU A CA 1
ATOM 949 C C . GLU A 1 116 ? -11.096 -10.173 9.987 1.00 56.59 116 GLU A C 1
ATOM 951 O O . GLU A 1 116 ? -10.185 -9.373 10.177 1.00 56.59 116 GLU A O 1
ATOM 956 N N . ILE A 1 117 ? -12.340 -9.752 9.746 1.00 55.50 117 ILE A N 1
ATOM 957 C CA . ILE A 1 117 ? -12.693 -8.327 9.678 1.00 55.50 117 ILE A CA 1
ATOM 958 C C . ILE A 1 117 ? -12.603 -7.676 11.058 1.00 55.50 117 ILE A C 1
ATOM 960 O O . ILE A 1 117 ? -12.094 -6.558 11.180 1.00 55.50 117 ILE A O 1
ATOM 964 N N . MET A 1 118 ? -13.056 -8.372 12.103 1.00 60.31 118 MET A N 1
ATOM 965 C CA . MET A 1 118 ? -12.915 -7.904 13.482 1.00 60.31 118 MET A CA 1
ATOM 966 C C . MET A 1 118 ? -11.443 -7.833 13.895 1.00 60.31 118 MET A C 1
ATOM 968 O O . MET A 1 118 ? -11.018 -6.807 14.431 1.00 60.31 118 MET A O 1
ATOM 972 N N . LEU A 1 119 ? -10.650 -8.859 13.575 1.00 58.72 119 LEU A N 1
ATOM 973 C CA . LEU A 1 119 ? -9.208 -8.881 13.808 1.00 58.72 119 LEU A CA 1
ATOM 974 C C . LEU A 1 119 ? -8.513 -7.730 13.070 1.00 58.72 119 LEU A C 1
ATOM 976 O O . LEU A 1 119 ? -7.794 -6.956 13.693 1.00 58.72 119 LEU A O 1
ATOM 980 N N . ASN A 1 120 ? -8.797 -7.531 11.782 1.00 55.81 120 ASN A N 1
ATOM 981 C CA . ASN A 1 120 ? -8.254 -6.424 10.991 1.00 55.81 120 ASN A CA 1
ATOM 982 C C . ASN A 1 120 ? -8.642 -5.056 11.572 1.00 55.81 120 ASN A C 1
ATOM 984 O O . ASN A 1 120 ? -7.815 -4.146 11.647 1.00 55.81 120 ASN A O 1
ATOM 988 N N . GLY A 1 121 ? -9.886 -4.896 12.030 1.00 55.00 121 GLY A N 1
ATOM 989 C CA . GLY A 1 121 ? -10.346 -3.684 12.707 1.00 55.00 121 GLY A CA 1
ATOM 990 C C . GLY A 1 121 ? -9.582 -3.402 14.005 1.00 55.00 121 GLY A C 1
ATOM 991 O O . GLY A 1 121 ? -9.169 -2.263 14.246 1.00 55.00 121 GLY A O 1
ATOM 992 N N . LEU A 1 122 ? -9.350 -4.434 14.819 1.00 57.28 122 LEU A N 1
ATOM 993 C CA . LEU A 1 122 ? -8.567 -4.345 16.053 1.00 57.28 122 LEU A CA 1
ATOM 994 C C . LEU A 1 122 ? -7.096 -4.028 15.764 1.00 57.28 122 LEU A C 1
ATOM 996 O O . LEU A 1 122 ? -6.547 -3.117 16.383 1.00 57.28 122 LEU A O 1
ATOM 1000 N N . MET A 1 123 ? -6.492 -4.689 14.776 1.00 57.91 123 MET A N 1
ATOM 1001 C CA . MET A 1 123 ? -5.109 -4.458 14.351 1.00 57.91 123 MET A CA 1
ATOM 1002 C C . MET A 1 123 ? -4.901 -3.040 13.809 1.00 57.91 123 MET A C 1
ATOM 1004 O O . MET A 1 123 ? -3.948 -2.366 14.195 1.00 57.91 123 MET A O 1
ATOM 1008 N N . ASN A 1 124 ? -5.832 -2.525 13.001 1.00 55.59 124 ASN A N 1
ATOM 1009 C CA . ASN A 1 124 ? -5.800 -1.139 12.525 1.00 55.59 124 ASN A CA 1
ATOM 1010 C C . ASN A 1 124 ? -5.870 -0.134 13.683 1.00 55.59 124 ASN A C 1
ATOM 1012 O O . ASN A 1 124 ? -5.170 0.881 13.696 1.00 55.59 124 ASN A O 1
ATOM 1016 N N . LYS A 1 125 ? -6.711 -0.407 14.683 1.00 54.03 125 LYS A N 1
ATOM 1017 C CA . LYS A 1 125 ? -6.851 0.453 15.862 1.00 54.03 125 LYS A CA 1
ATOM 1018 C C . LYS A 1 125 ? -5.610 0.389 16.752 1.00 54.03 125 LYS A C 1
ATOM 1020 O O . LYS A 1 125 ? -5.171 1.429 17.240 1.00 54.03 125 LYS A O 1
ATOM 1025 N N . ALA A 1 126 ? -5.021 -0.794 16.905 1.00 57.81 126 ALA A N 1
ATOM 1026 C CA . ALA A 1 126 ? -3.751 -0.984 17.585 1.00 57.81 126 ALA A CA 1
ATOM 1027 C C . ALA A 1 126 ? -2.626 -0.213 16.875 1.00 57.81 126 ALA A C 1
ATOM 1029 O O . ALA A 1 126 ? -1.880 0.498 17.541 1.00 57.81 126 ALA A O 1
ATOM 1030 N N . ALA A 1 127 ? -2.560 -0.239 15.539 1.00 58.00 127 ALA A N 1
ATOM 1031 C CA . ALA A 1 127 ? -1.557 0.501 14.765 1.00 58.00 127 ALA A CA 1
ATOM 1032 C C . ALA A 1 127 ? -1.671 2.020 14.957 1.00 58.00 127 ALA A C 1
ATOM 1034 O O . ALA A 1 127 ? -0.671 2.729 15.058 1.00 58.00 127 ALA A O 1
ATOM 1035 N N . LEU A 1 128 ? -2.895 2.541 15.082 1.00 61.62 128 LEU A N 1
ATOM 1036 C CA . LEU A 1 128 ? -3.117 3.949 15.422 1.00 61.62 128 LEU A CA 1
ATOM 1037 C C . LEU A 1 128 ? -2.662 4.295 16.846 1.00 61.62 128 LEU A C 1
ATOM 1039 O O . LEU A 1 128 ? -2.270 5.436 17.099 1.00 61.62 128 LEU A O 1
ATOM 1043 N N . ILE A 1 129 ? -2.751 3.350 17.783 1.00 62.56 129 ILE A N 1
ATOM 1044 C CA . ILE A 1 129 ? -2.258 3.517 19.154 1.00 62.56 129 ILE A CA 1
ATOM 1045 C C . ILE A 1 129 ? -0.728 3.479 19.160 1.00 62.56 129 ILE A C 1
ATOM 1047 O O . ILE A 1 129 ? -0.118 4.390 19.715 1.00 62.56 129 ILE A O 1
ATOM 1051 N N . GLU A 1 130 ? -0.115 2.513 18.478 1.00 56.56 130 GLU A N 1
ATOM 1052 C CA . GLU A 1 130 ? 1.339 2.423 18.319 1.00 56.56 130 GLU A CA 1
ATOM 1053 C C . GLU A 1 130 ? 1.906 3.691 17.673 1.00 56.56 130 GLU A C 1
ATOM 1055 O O . GLU A 1 130 ? 2.802 4.312 18.230 1.00 56.56 130 GLU A O 1
ATOM 1060 N N . ALA A 1 131 ? 1.297 4.196 16.597 1.00 57.81 131 ALA A N 1
ATOM 1061 C CA . ALA A 1 131 ? 1.719 5.450 15.970 1.00 57.81 131 ALA A CA 1
ATOM 1062 C C . ALA A 1 131 ? 1.641 6.663 16.920 1.00 57.81 131 ALA A C 1
ATOM 1064 O O . ALA A 1 131 ? 2.436 7.600 16.815 1.00 57.81 131 ALA A O 1
ATOM 1065 N N . LYS A 1 132 ? 0.682 6.677 17.856 1.00 56.88 132 LYS A N 1
ATOM 1066 C CA . LYS A 1 132 ? 0.606 7.717 18.896 1.00 56.88 132 LYS A CA 1
ATOM 1067 C C . LYS A 1 132 ? 1.707 7.547 19.939 1.00 56.88 132 LYS A C 1
ATOM 1069 O O . LYS A 1 132 ? 2.282 8.553 20.343 1.00 56.88 132 LYS A O 1
ATOM 1074 N N . ILE A 1 133 ? 1.999 6.314 20.347 1.00 53.59 133 ILE A N 1
ATOM 1075 C CA . ILE A 1 133 ? 3.089 5.981 21.272 1.00 53.59 133 ILE A CA 1
ATOM 1076 C C . ILE A 1 133 ? 4.436 6.366 20.648 1.00 53.59 133 ILE A C 1
ATOM 1078 O O . ILE A 1 133 ? 5.191 7.118 21.256 1.00 53.59 133 ILE A O 1
ATOM 1082 N N . ASP A 1 134 ? 4.688 5.966 19.404 1.00 59.56 134 ASP A N 1
ATOM 1083 C CA . ASP A 1 134 ? 5.897 6.288 18.641 1.00 59.56 134 ASP A CA 1
ATOM 1084 C C . ASP A 1 134 ? 6.086 7.799 18.490 1.00 59.56 134 ASP A C 1
ATOM 1086 O O . ASP A 1 134 ? 7.187 8.328 18.640 1.00 59.56 134 ASP A O 1
ATOM 1090 N N . LYS A 1 135 ? 4.993 8.531 18.247 1.00 58.75 135 LYS A N 1
ATOM 1091 C CA . LYS A 1 135 ? 5.018 9.995 18.177 1.00 58.75 135 LYS A CA 1
ATOM 1092 C C . LYS A 1 135 ? 5.372 10.643 19.518 1.00 58.75 135 LYS A C 1
ATOM 1094 O O . LYS A 1 135 ? 6.043 11.672 19.517 1.00 58.75 135 LYS A O 1
ATOM 1099 N N . ILE A 1 136 ? 4.903 10.088 20.636 1.00 63.56 136 ILE A N 1
ATOM 1100 C CA . ILE A 1 136 ? 5.235 10.575 21.984 1.00 63.56 136 ILE A CA 1
ATOM 1101 C C . ILE A 1 136 ? 6.696 10.256 22.321 1.00 63.56 136 ILE A C 1
ATOM 1103 O O . ILE A 1 136 ? 7.398 11.105 22.864 1.00 63.56 136 ILE A O 1
ATOM 1107 N N . ASN A 1 137 ? 7.156 9.060 21.961 1.00 56.44 137 ASN A N 1
ATOM 1108 C CA . ASN A 1 137 ? 8.482 8.559 22.306 1.00 56.44 137 ASN A CA 1
ATOM 1109 C C . ASN A 1 137 ? 9.588 9.068 21.365 1.00 56.44 137 ASN A C 1
ATOM 1111 O O . ASN A 1 137 ? 10.755 9.089 21.744 1.00 56.44 137 ASN A O 1
ATOM 1115 N N . GLY A 1 138 ? 9.244 9.498 20.147 1.00 58.34 138 GLY A N 1
ATOM 1116 C CA . GLY A 1 138 ? 10.195 9.994 19.147 1.00 58.34 138 GLY A CA 1
ATOM 1117 C C . GLY A 1 138 ? 10.975 8.899 18.407 1.00 58.34 138 GLY A C 1
ATOM 1118 O O . GLY A 1 138 ? 11.848 9.217 17.599 1.00 58.34 138 GLY A O 1
ATOM 1119 N N . PHE A 1 139 ? 10.660 7.626 18.647 1.00 64.06 139 PHE A N 1
ATOM 1120 C CA . PHE A 1 139 ? 11.224 6.457 17.971 1.00 64.06 139 PHE A CA 1
ATOM 1121 C C . PHE A 1 139 ? 10.142 5.389 17.787 1.00 64.06 139 PHE A C 1
ATOM 1123 O O . PHE A 1 139 ? 9.135 5.405 18.493 1.00 64.06 139 PHE A O 1
ATOM 1130 N N . SER A 1 140 ? 10.345 4.481 16.829 1.00 64.69 140 SER A N 1
ATOM 1131 C CA . SER A 1 140 ? 9.373 3.418 16.570 1.00 64.69 140 SER A CA 1
ATOM 1132 C C . SER A 1 140 ? 9.493 2.301 17.598 1.00 64.69 140 SER A C 1
ATOM 1134 O O . SER A 1 140 ? 10.593 1.800 17.831 1.00 64.69 140 SER A O 1
ATOM 1136 N N . SER A 1 141 ? 8.377 1.944 18.229 1.00 54.41 141 SER A N 1
ATOM 1137 C CA . SER A 1 141 ? 8.320 0.930 19.282 1.00 54.41 141 SER A CA 1
ATOM 1138 C C . SER A 1 141 ? 8.286 -0.500 18.737 1.00 54.41 141 SER A C 1
ATOM 1140 O O . SER A 1 141 ? 8.741 -1.410 19.426 1.00 54.41 141 SER A O 1
ATOM 1142 N N . GLY A 1 142 ? 7.828 -0.698 17.497 1.00 55.75 142 GLY A N 1
ATOM 1143 C CA . GLY A 1 142 ? 7.876 -1.983 16.793 1.00 55.75 142 GLY A CA 1
ATOM 1144 C C . GLY A 1 142 ? 7.053 -3.102 17.446 1.00 55.75 142 GLY A C 1
ATOM 1145 O O . GLY A 1 142 ? 7.307 -4.284 17.211 1.00 55.75 142 GLY A O 1
ATOM 1146 N N . ILE A 1 143 ? 6.094 -2.732 18.293 1.00 59.94 143 ILE A N 1
ATOM 1147 C CA . ILE A 1 143 ? 5.299 -3.614 19.146 1.00 59.94 143 ILE A CA 1
ATOM 1148 C C . ILE A 1 143 ? 4.378 -4.489 18.294 1.00 59.94 143 ILE A C 1
ATOM 1150 O O . ILE A 1 143 ? 4.309 -5.696 18.524 1.00 59.94 143 ILE A O 1
ATOM 1154 N N . LEU A 1 144 ? 3.695 -3.927 17.289 1.00 52.28 144 LEU A N 1
ATOM 1155 C CA . LEU A 1 144 ? 2.844 -4.737 16.404 1.00 52.28 144 LEU A CA 1
ATOM 1156 C C . LEU A 1 144 ? 3.653 -5.453 15.332 1.00 52.28 144 LEU A C 1
ATOM 1158 O O . LEU A 1 144 ? 3.272 -6.542 14.909 1.00 52.28 144 LEU A O 1
ATOM 1162 N N . THR A 1 145 ? 4.790 -4.890 14.931 1.00 48.34 145 THR A N 1
ATOM 1163 C CA . THR A 1 145 ? 5.723 -5.516 13.988 1.00 48.34 145 THR A CA 1
ATOM 1164 C C . THR A 1 145 ? 6.279 -6.835 14.527 1.00 48.34 145 THR A C 1
ATOM 1166 O O . THR A 1 145 ? 6.536 -7.746 13.749 1.00 48.34 145 THR A O 1
ATOM 1169 N N . ALA A 1 146 ? 6.416 -6.965 15.851 1.00 52.44 146 ALA A N 1
ATOM 1170 C CA . ALA A 1 146 ? 6.845 -8.195 16.513 1.00 52.44 146 ALA A CA 1
ATOM 1171 C C . ALA A 1 146 ? 5.743 -9.269 16.629 1.00 52.44 146 ALA A C 1
ATOM 1173 O O . ALA A 1 146 ? 6.063 -10.433 16.859 1.00 52.44 146 ALA A O 1
ATOM 1174 N N . TYR A 1 147 ? 4.462 -8.901 16.489 1.00 43.06 147 TYR A N 1
ATOM 1175 C CA . TYR A 1 147 ? 3.318 -9.773 16.803 1.00 43.06 147 TYR A CA 1
ATOM 1176 C C . TYR A 1 147 ? 2.388 -10.065 15.612 1.00 43.06 147 TYR A C 1
ATOM 1178 O O . TYR A 1 147 ? 1.405 -10.787 15.761 1.00 43.06 147 TYR A O 1
ATOM 1186 N N . GLN A 1 148 ? 2.666 -9.521 14.426 1.00 43.56 148 GLN A N 1
ATOM 1187 C CA . GLN A 1 148 ? 1.867 -9.772 13.226 1.00 43.56 148 GLN A CA 1
ATOM 1188 C C . GLN A 1 148 ? 2.357 -10.994 12.432 1.00 43.56 148 GLN A C 1
ATOM 1190 O O . GLN A 1 148 ? 3.445 -10.942 11.862 1.00 43.56 148 GLN A O 1
ATOM 1195 N N . PRO A 1 149 ? 1.516 -12.028 12.231 1.00 37.53 149 PRO A N 1
ATOM 1196 C CA . PRO A 1 149 ? 1.633 -12.947 11.103 1.00 37.53 149 PRO A CA 1
ATOM 1197 C C . PRO A 1 149 ? 0.772 -12.505 9.899 1.00 37.53 149 PRO A C 1
ATOM 1199 O O . PRO A 1 149 ? 0.390 -13.329 9.075 1.00 37.53 149 PRO A O 1
ATOM 1202 N N . THR A 1 150 ? 0.465 -11.211 9.757 1.00 37.53 150 THR A N 1
ATOM 1203 C CA . THR A 1 150 ? -0.226 -10.656 8.579 1.00 37.53 150 THR A CA 1
ATOM 1204 C C . THR A 1 150 ? 0.666 -9.675 7.827 1.00 37.53 150 THR A C 1
ATOM 1206 O O . THR A 1 150 ? 0.718 -8.494 8.142 1.00 37.53 150 THR A O 1
ATOM 1209 N N . HIS A 1 151 ? 1.340 -10.190 6.798 1.00 41.50 151 HIS A N 1
ATOM 1210 C CA . HIS A 1 151 ? 1.631 -9.512 5.527 1.00 41.50 151 HIS A CA 1
ATOM 1211 C C . HIS A 1 151 ? 2.126 -8.050 5.544 1.00 41.50 151 HIS A C 1
ATOM 1213 O O . HIS A 1 151 ? 1.833 -7.284 4.621 1.00 41.50 151 HIS A O 1
ATOM 1219 N N . HIS A 1 152 ? 2.968 -7.653 6.496 1.00 41.72 152 HIS A N 1
ATOM 1220 C CA . HIS A 1 152 ? 3.939 -6.610 6.182 1.00 41.72 152 HIS A CA 1
ATOM 1221 C C . HIS A 1 152 ? 5.017 -7.220 5.299 1.00 41.72 152 HIS A C 1
ATOM 1223 O O . HIS A 1 152 ? 5.564 -8.274 5.621 1.00 41.72 152 HIS A O 1
ATOM 1229 N N . LYS A 1 153 ? 5.288 -6.565 4.161 1.00 52.88 153 LYS A N 1
ATOM 1230 C CA . LYS A 1 153 ? 6.432 -6.926 3.331 1.00 52.88 153 LYS A CA 1
ATOM 1231 C C . LYS A 1 153 ? 7.644 -7.013 4.242 1.00 52.88 153 LYS A C 1
ATOM 1233 O O . LYS A 1 153 ? 7.909 -6.037 4.946 1.00 52.88 153 LYS A O 1
ATOM 1238 N N . THR A 1 154 ? 8.325 -8.155 4.268 1.00 61.91 154 THR A N 1
ATOM 1239 C CA . THR A 1 154 ? 9.534 -8.301 5.085 1.00 61.91 154 THR A CA 1
ATOM 1240 C C . THR A 1 154 ? 10.498 -7.162 4.745 1.00 61.91 154 THR A C 1
ATOM 1242 O O . THR A 1 154 ? 10.473 -6.619 3.634 1.00 61.91 154 THR A O 1
ATOM 1245 N N . ASP A 1 155 ? 11.374 -6.775 5.671 1.00 62.31 155 ASP A N 1
ATOM 1246 C CA . ASP A 1 155 ? 12.408 -5.776 5.365 1.00 62.31 155 ASP A CA 1
ATOM 1247 C C . ASP A 1 155 ? 13.210 -6.159 4.108 1.00 62.31 155 ASP A C 1
ATOM 1249 O O . ASP A 1 155 ? 13.655 -5.293 3.353 1.00 62.31 155 ASP A O 1
ATOM 1253 N N . GLU A 1 156 ? 13.345 -7.460 3.845 1.00 70.69 156 GLU A N 1
ATOM 1254 C CA . GLU A 1 156 ? 13.900 -8.014 2.611 1.00 70.69 156 GLU A CA 1
ATOM 1255 C C . GLU A 1 156 ? 13.025 -7.729 1.385 1.00 70.69 156 GLU A C 1
ATOM 1257 O O . GLU A 1 156 ? 13.538 -7.225 0.390 1.00 70.69 156 GLU A O 1
ATOM 1262 N N . GLU A 1 157 ? 11.711 -7.949 1.440 1.00 70.50 157 GLU A N 1
ATOM 1263 C CA . GLU A 1 157 ? 10.786 -7.615 0.349 1.00 70.50 157 GLU A CA 1
ATOM 1264 C C . GLU A 1 157 ? 10.731 -6.108 0.055 1.00 70.50 157 GLU A C 1
ATOM 1266 O O . GLU A 1 157 ? 10.616 -5.703 -1.106 1.00 70.50 157 GLU A O 1
ATOM 1271 N N . ILE A 1 158 ? 10.840 -5.255 1.079 1.00 71.06 158 ILE A N 1
ATOM 1272 C CA . ILE A 1 158 ? 10.914 -3.796 0.912 1.00 71.06 158 ILE A CA 1
ATOM 1273 C C . ILE A 1 158 ? 12.237 -3.404 0.245 1.00 71.06 158 ILE A C 1
ATOM 1275 O O . ILE A 1 158 ? 12.235 -2.635 -0.723 1.00 71.06 158 ILE A O 1
ATOM 1279 N N . LYS A 1 159 ? 13.365 -3.942 0.728 1.00 78.50 159 LYS A N 1
ATOM 1280 C CA . LYS A 1 159 ? 14.689 -3.725 0.121 1.00 78.50 159 LYS A CA 1
ATOM 1281 C C . LYS A 1 159 ? 14.714 -4.195 -1.326 1.00 78.50 159 LYS A C 1
ATOM 1283 O O . LYS A 1 159 ? 15.214 -3.476 -2.190 1.00 78.50 159 LYS A O 1
ATOM 1288 N N . GLN A 1 160 ? 14.130 -5.354 -1.597 1.00 83.94 160 GLN A N 1
ATOM 1289 C CA . GLN A 1 160 ? 14.107 -5.928 -2.926 1.00 83.94 160 GLN A CA 1
ATOM 1290 C C . GLN A 1 160 ? 13.205 -5.125 -3.872 1.00 83.94 160 GLN A C 1
ATOM 1292 O O . GLN A 1 160 ? 13.620 -4.822 -4.986 1.00 83.94 160 GLN A O 1
ATOM 1297 N N . ALA A 1 161 ? 12.022 -4.685 -3.431 1.00 81.94 161 ALA A N 1
ATOM 1298 C CA . ALA A 1 161 ? 11.178 -3.803 -4.236 1.00 81.94 161 ALA A CA 1
ATOM 1299 C C . ALA A 1 161 ? 11.905 -2.491 -4.586 1.00 81.94 161 ALA A C 1
ATOM 1301 O O . ALA A 1 161 ? 11.825 -2.007 -5.717 1.00 81.94 161 ALA A O 1
ATOM 1302 N N . LEU A 1 162 ? 12.649 -1.907 -3.642 1.00 82.62 162 LEU A N 1
ATOM 1303 C CA . LEU A 1 162 ? 13.465 -0.719 -3.909 1.00 82.62 162 LEU A CA 1
ATOM 1304 C C . LEU A 1 162 ? 14.598 -1.001 -4.905 1.00 82.62 162 LEU A C 1
ATOM 1306 O O . LEU A 1 162 ? 14.859 -0.159 -5.766 1.00 82.62 162 LEU A O 1
ATOM 1310 N N . ALA A 1 163 ? 15.250 -2.161 -4.807 1.00 86.25 163 ALA A N 1
ATOM 1311 C CA . ALA A 1 163 ? 16.299 -2.581 -5.732 1.00 86.25 163 ALA A CA 1
ATOM 1312 C C . ALA A 1 163 ? 15.763 -2.761 -7.160 1.00 86.25 163 ALA A C 1
ATOM 1314 O O . ALA A 1 163 ? 16.337 -2.213 -8.098 1.00 86.25 163 ALA A O 1
ATOM 1315 N N . ASP A 1 164 ? 14.623 -3.435 -7.311 1.00 89.25 164 ASP A N 1
ATOM 1316 C CA . ASP A 1 164 ? 13.953 -3.626 -8.598 1.00 89.25 164 ASP A CA 1
ATOM 1317 C C . ASP A 1 164 ? 13.577 -2.279 -9.238 1.00 89.25 164 ASP A C 1
ATOM 1319 O O . ASP A 1 164 ? 13.816 -2.045 -10.422 1.00 89.25 164 ASP A O 1
ATOM 1323 N N . GLY A 1 165 ? 13.039 -1.351 -8.438 1.00 87.69 165 GLY A N 1
ATOM 1324 C CA . GLY A 1 165 ? 12.695 -0.010 -8.907 1.00 87.69 165 GLY A CA 1
ATOM 1325 C C . GLY A 1 165 ? 13.939 0.732 -9.379 1.00 87.69 165 GLY A C 1
ATOM 1326 O O . GLY A 1 165 ? 13.974 1.271 -10.481 1.00 87.69 165 GLY A O 1
ATOM 1327 N N . LYS A 1 166 ? 15.014 0.688 -8.591 1.00 89.81 166 LYS A N 1
ATOM 1328 C CA . LYS A 1 166 ? 16.294 1.283 -8.974 1.00 89.81 166 LYS A CA 1
ATOM 1329 C C . LYS A 1 166 ? 16.817 0.705 -10.296 1.00 89.81 166 LYS A C 1
ATOM 1331 O O . LYS A 1 166 ? 17.247 1.487 -11.140 1.00 89.81 166 LYS A O 1
ATOM 1336 N N . ALA A 1 167 ? 16.733 -0.610 -10.504 1.00 92.31 167 ALA A N 1
ATOM 1337 C CA . ALA A 1 167 ? 17.179 -1.264 -11.736 1.00 92.31 167 ALA A CA 1
ATOM 1338 C C . ALA A 1 167 ? 16.423 -0.753 -12.978 1.00 92.31 167 ALA A C 1
ATOM 1340 O O . ALA A 1 167 ? 17.051 -0.385 -13.973 1.00 92.31 167 ALA A O 1
ATOM 1341 N N . VAL A 1 168 ? 15.092 -0.630 -12.895 1.00 94.12 168 VAL A N 1
ATOM 1342 C CA . VAL A 1 168 ? 14.250 -0.061 -13.968 1.00 94.12 168 VAL A CA 1
ATOM 1343 C C . VAL A 1 168 ? 14.709 1.348 -14.334 1.00 94.12 168 VAL A C 1
ATOM 1345 O O . VAL A 1 168 ? 14.986 1.640 -15.497 1.00 94.12 168 VAL A O 1
ATOM 1348 N N . TYR A 1 169 ? 14.846 2.230 -13.343 1.00 93.56 169 TYR A N 1
ATOM 1349 C CA . TYR A 1 169 ? 15.177 3.633 -13.601 1.00 93.56 169 TYR A CA 1
ATOM 1350 C C . TYR A 1 169 ? 16.641 3.856 -13.987 1.00 93.56 169 TYR A C 1
ATOM 1352 O O . TYR A 1 169 ? 16.936 4.788 -14.734 1.00 93.56 169 TYR A O 1
ATOM 1360 N N . GLN A 1 170 ? 17.556 2.983 -13.559 1.00 94.75 170 GLN A N 1
ATOM 1361 C CA . GLN A 1 170 ? 18.918 2.941 -14.090 1.00 94.75 170 GLN A CA 1
ATOM 1362 C C . GLN A 1 170 ? 18.925 2.580 -15.573 1.00 94.75 170 GLN A C 1
ATOM 1364 O O . GLN A 1 170 ? 19.615 3.244 -16.348 1.00 94.75 170 GLN A O 1
ATOM 1369 N N . ARG A 1 171 ? 18.132 1.582 -15.984 1.00 95.50 171 ARG A N 1
ATOM 1370 C CA . ARG A 1 171 ? 18.034 1.197 -17.394 1.00 95.50 171 ARG A CA 1
ATOM 1371 C C . ARG A 1 171 ? 17.447 2.317 -18.247 1.00 95.50 171 ARG A C 1
ATOM 1373 O O . ARG A 1 171 ? 18.015 2.618 -19.291 1.00 95.50 171 ARG A O 1
ATOM 1380 N N . LEU A 1 172 ? 16.386 2.970 -17.771 1.00 94.94 172 LEU A N 1
ATOM 1381 C CA . LEU A 1 172 ? 15.766 4.123 -18.436 1.00 94.94 172 LEU A CA 1
ATOM 1382 C C . LEU A 1 172 ? 16.733 5.302 -18.606 1.00 94.94 172 LEU A C 1
ATOM 1384 O O . LEU A 1 172 ? 16.741 5.966 -19.641 1.00 94.94 172 LEU A O 1
ATOM 1388 N N . LEU A 1 173 ? 17.568 5.567 -17.599 1.00 93.12 173 LEU A N 1
ATOM 1389 C CA . LEU A 1 173 ? 18.564 6.636 -17.652 1.00 93.12 173 LEU A CA 1
ATOM 1390 C C . LEU A 1 173 ? 19.750 6.301 -18.573 1.00 93.12 173 LEU A C 1
ATOM 1392 O O . LEU A 1 173 ? 20.393 7.211 -19.086 1.00 93.12 173 LEU A O 1
ATOM 1396 N N . ALA A 1 174 ? 20.031 5.012 -18.778 1.00 92.81 174 ALA A N 1
ATOM 1397 C CA . ALA A 1 174 ? 21.087 4.511 -19.657 1.00 92.81 174 ALA A CA 1
ATOM 1398 C C . ALA A 1 174 ? 20.635 4.301 -21.115 1.00 92.81 174 ALA A C 1
ATOM 1400 O O . ALA A 1 174 ? 21.401 3.774 -21.924 1.00 92.81 174 ALA A O 1
ATOM 1401 N N . MET A 1 175 ? 19.396 4.663 -21.458 1.00 93.00 175 MET A N 1
ATOM 1402 C CA . MET A 1 175 ? 18.921 4.624 -22.840 1.00 93.00 175 MET A CA 1
ATOM 1403 C C . MET A 1 175 ? 19.716 5.596 -23.718 1.00 93.00 175 MET A C 1
ATOM 1405 O O . MET A 1 175 ? 20.207 6.622 -23.257 1.00 93.00 175 MET A O 1
ATOM 1409 N N . THR A 1 176 ? 19.814 5.288 -25.010 1.00 89.56 176 THR A N 1
ATOM 1410 C CA . THR A 1 176 ? 20.542 6.114 -25.989 1.00 89.56 176 THR A CA 1
ATOM 1411 C C . THR A 1 176 ? 19.891 7.477 -26.225 1.00 89.56 176 THR A C 1
ATOM 1413 O O . THR A 1 176 ? 20.552 8.406 -26.688 1.00 89.56 176 THR A O 1
ATOM 1416 N N . GLN A 1 177 ? 18.602 7.615 -25.913 1.00 92.31 177 GLN A N 1
ATOM 1417 C CA . GLN A 1 177 ? 17.871 8.863 -26.084 1.00 92.31 177 GLN A CA 1
ATOM 1418 C C . GLN A 1 177 ? 18.181 9.895 -24.985 1.00 92.31 177 GLN A C 1
ATOM 1420 O O . GLN A 1 177 ? 18.555 9.529 -23.869 1.00 92.31 177 GLN A O 1
ATOM 1425 N N . PRO A 1 178 ? 17.969 11.198 -25.252 1.00 91.88 178 PRO A N 1
ATOM 1426 C CA . PRO A 1 178 ? 18.136 12.230 -24.238 1.00 91.88 178 PRO A CA 1
ATOM 1427 C C . PRO A 1 178 ? 17.245 11.978 -23.018 1.00 91.88 178 PRO A C 1
ATOM 1429 O O . PRO A 1 178 ? 16.046 11.735 -23.149 1.00 91.88 178 PRO A O 1
ATOM 1432 N N . ALA A 1 179 ? 17.806 12.125 -21.816 1.00 90.62 179 ALA A N 1
ATOM 1433 C CA . ALA A 1 179 ? 17.078 11.871 -20.572 1.00 90.62 179 ALA A CA 1
ATOM 1434 C C . ALA A 1 179 ? 15.848 12.784 -20.375 1.00 90.62 179 ALA A C 1
ATOM 1436 O O . ALA A 1 179 ? 14.913 12.411 -19.670 1.00 90.62 179 ALA A O 1
ATOM 1437 N N . SER A 1 180 ? 15.813 13.962 -21.012 1.00 90.81 180 SER A N 1
ATOM 1438 C CA . SER A 1 180 ? 14.623 14.825 -21.053 1.00 90.81 180 SER A CA 1
ATOM 1439 C C . SER A 1 180 ? 13.444 14.146 -21.751 1.00 90.81 180 SER A C 1
ATOM 1441 O O . SER A 1 180 ? 12.328 14.206 -21.242 1.00 90.81 180 SER A O 1
ATOM 1443 N N . LYS A 1 181 ? 13.700 13.434 -22.853 1.00 93.94 181 LYS A N 1
ATOM 1444 C CA . LYS A 1 181 ? 12.682 12.690 -23.595 1.00 93.94 181 LYS A CA 1
ATOM 1445 C C . LYS A 1 181 ? 12.150 11.512 -22.775 1.00 93.94 181 LYS A C 1
ATOM 1447 O O . LYS A 1 181 ? 10.942 11.341 -22.666 1.00 93.94 181 LYS A O 1
ATOM 1452 N N . THR A 1 182 ? 13.029 10.779 -22.088 1.00 94.00 182 THR A N 1
ATOM 1453 C CA . THR A 1 182 ? 12.613 9.722 -21.148 1.00 94.00 182 THR A CA 1
ATOM 1454 C C . THR A 1 182 ? 11.705 10.270 -20.036 1.00 94.00 182 THR A C 1
ATOM 1456 O O . THR A 1 182 ? 10.716 9.640 -19.667 1.00 94.00 182 THR A O 1
ATOM 1459 N N . CYS A 1 183 ? 11.989 11.467 -19.507 1.00 93.31 183 CYS A N 1
ATOM 1460 C CA . CYS A 1 183 ? 11.118 12.122 -18.525 1.00 93.31 183 CYS A CA 1
ATOM 1461 C C . CYS A 1 183 ? 9.729 12.468 -19.093 1.00 93.31 183 CYS A C 1
ATOM 1463 O O . CYS A 1 183 ? 8.731 12.320 -18.386 1.00 93.31 183 CYS A O 1
ATOM 1465 N N . GLU A 1 184 ? 9.645 12.926 -20.343 1.00 94.25 184 GLU A N 1
ATOM 1466 C CA . GLU A 1 184 ? 8.375 13.212 -21.027 1.00 94.25 184 GLU A CA 1
ATOM 1467 C C . GLU A 1 184 ? 7.548 11.942 -21.261 1.00 94.25 184 GLU A C 1
ATOM 1469 O O . GLU A 1 184 ? 6.341 11.929 -21.002 1.00 94.25 184 GLU A O 1
ATOM 1474 N N . GLU A 1 185 ? 8.195 10.851 -21.669 1.00 95.50 185 GLU A N 1
ATOM 1475 C CA . GLU A 1 185 ? 7.557 9.544 -21.857 1.00 95.50 185 GLU A CA 1
ATOM 1476 C C . GLU A 1 185 ? 7.012 8.991 -20.532 1.00 95.50 185 GLU A C 1
ATOM 1478 O O . GLU A 1 185 ? 5.871 8.532 -20.479 1.00 95.50 185 GLU A O 1
ATOM 1483 N N . LEU A 1 186 ? 7.756 9.143 -19.430 1.00 95.12 186 LEU A N 1
ATOM 1484 C CA . LEU A 1 186 ? 7.287 8.785 -18.085 1.00 95.12 186 LEU A CA 1
ATOM 1485 C C . LEU A 1 186 ? 6.075 9.616 -17.640 1.00 95.12 186 LEU A C 1
ATOM 1487 O O . LEU A 1 186 ? 5.149 9.078 -17.030 1.00 95.12 186 LEU A O 1
ATOM 1491 N N . ASN A 1 187 ? 6.054 10.919 -17.940 1.00 93.25 187 ASN A N 1
ATOM 1492 C CA . ASN A 1 187 ? 4.891 11.765 -17.651 1.00 93.25 187 ASN A CA 1
ATOM 1493 C C . ASN A 1 187 ? 3.675 11.333 -18.486 1.00 93.25 187 ASN A C 1
ATOM 1495 O O . ASN A 1 187 ? 2.557 11.295 -17.973 1.00 93.25 187 ASN A O 1
ATOM 1499 N N . THR A 1 188 ? 3.897 10.960 -19.748 1.00 93.94 188 THR A N 1
ATOM 1500 C CA . THR A 1 188 ? 2.850 10.469 -20.657 1.00 93.94 188 THR A CA 1
ATOM 1501 C C . THR A 1 188 ? 2.275 9.136 -20.177 1.00 93.94 188 THR A C 1
ATOM 1503 O O . THR A 1 188 ? 1.056 8.979 -20.123 1.00 93.94 188 THR A O 1
ATOM 1506 N N . ALA A 1 189 ? 3.125 8.194 -19.762 1.00 92.75 189 ALA A N 1
ATOM 1507 C CA . ALA A 1 189 ? 2.694 6.922 -19.183 1.00 92.75 189 ALA A CA 1
ATOM 1508 C C . ALA A 1 189 ? 1.902 7.132 -17.879 1.00 92.75 189 ALA A C 1
ATOM 1510 O O . ALA A 1 189 ? 0.841 6.540 -17.690 1.00 92.75 189 ALA A O 1
ATOM 1511 N N . ALA A 1 190 ? 2.341 8.052 -17.013 1.00 90.88 190 ALA A N 1
ATOM 1512 C CA . ALA A 1 190 ? 1.596 8.404 -15.805 1.00 90.88 190 ALA A CA 1
ATOM 1513 C C . ALA A 1 190 ? 0.207 8.986 -16.118 1.00 90.88 190 ALA A C 1
ATOM 1515 O O . ALA A 1 190 ? -0.770 8.617 -15.464 1.00 90.88 190 ALA A O 1
ATOM 1516 N N . ALA A 1 191 ? 0.102 9.836 -17.144 1.00 90.25 191 ALA A N 1
ATOM 1517 C CA . ALA A 1 191 ? -1.169 10.412 -17.571 1.00 90.25 191 ALA A CA 1
ATOM 1518 C C . ALA A 1 191 ? -2.161 9.345 -18.069 1.00 90.25 191 ALA A C 1
ATOM 1520 O O . ALA A 1 191 ? -3.347 9.440 -17.757 1.00 90.25 191 ALA A O 1
ATOM 1521 N N . ARG A 1 192 ? -1.689 8.294 -18.762 1.00 87.75 192 ARG A N 1
ATOM 1522 C CA . ARG A 1 192 ? -2.531 7.151 -19.180 1.00 87.75 192 ARG A CA 1
ATOM 1523 C C . ARG A 1 192 ? -3.141 6.401 -17.993 1.00 87.75 192 ARG A C 1
ATOM 1525 O O . ARG A 1 192 ? -4.265 5.928 -18.092 1.00 87.75 192 ARG A O 1
ATOM 1532 N N . LEU A 1 193 ? -2.443 6.362 -16.858 1.00 84.81 193 LEU A N 1
ATOM 1533 C CA . LEU A 1 193 ? -2.941 5.798 -15.595 1.00 84.81 193 LEU A CA 1
ATOM 1534 C C . LEU A 1 193 ? -3.776 6.798 -14.766 1.00 84.81 193 LEU A C 1
ATOM 1536 O O . LEU A 1 193 ? -4.035 6.567 -13.581 1.00 84.81 193 LEU A O 1
ATOM 1540 N N . GLY A 1 194 ? -4.132 7.957 -15.333 1.00 85.69 194 GLY A N 1
ATOM 1541 C CA . GLY A 1 194 ? -4.847 9.023 -14.627 1.00 85.69 194 GLY A CA 1
ATOM 1542 C C . GLY A 1 194 ? -4.036 9.661 -13.493 1.00 85.69 194 GLY A C 1
ATOM 1543 O O . GLY A 1 194 ? -4.608 10.232 -12.562 1.00 85.69 194 GLY A O 1
ATOM 1544 N N . LYS A 1 195 ? -2.701 9.543 -13.512 1.00 86.44 195 LYS A N 1
ATOM 1545 C CA . LYS A 1 195 ? -1.815 10.105 -12.484 1.00 86.44 195 LYS A CA 1
ATOM 1546 C C . LYS A 1 195 ? -1.147 11.380 -12.990 1.00 86.44 195 LYS A C 1
ATOM 1548 O O . LYS A 1 195 ? -0.537 11.410 -14.053 1.00 86.44 195 LYS A O 1
ATOM 1553 N N . SER A 1 196 ? -1.198 12.431 -12.174 1.00 86.00 196 SER A N 1
ATOM 1554 C CA . SER A 1 196 ? -0.416 13.645 -12.412 1.00 86.00 196 SER A CA 1
ATOM 1555 C C . SER A 1 196 ? 1.015 13.440 -11.917 1.00 86.00 196 SER A C 1
ATOM 1557 O O . SER A 1 196 ? 1.262 13.314 -10.713 1.00 86.00 196 SER A O 1
ATOM 1559 N N . LEU A 1 197 ? 1.962 13.379 -12.853 1.00 85.81 197 LEU A N 1
ATOM 1560 C CA . LEU A 1 197 ? 3.389 13.299 -12.577 1.00 85.81 197 LEU A CA 1
ATOM 1561 C C . LEU A 1 197 ? 4.111 14.418 -13.322 1.00 85.81 197 LEU A C 1
ATOM 1563 O O . LEU A 1 197 ? 3.945 14.596 -14.523 1.00 85.81 197 LEU A O 1
ATOM 1567 N N . LYS A 1 198 ? 4.957 15.142 -12.589 1.00 86.94 198 LYS A N 1
ATOM 1568 C CA . LYS A 1 198 ? 5.996 15.990 -13.164 1.00 86.94 198 LYS A CA 1
ATOM 1569 C C . LYS A 1 198 ? 7.339 15.354 -12.830 1.00 86.94 198 LYS A C 1
ATOM 1571 O O . LYS A 1 198 ? 7.775 15.412 -11.677 1.00 86.94 198 LYS A O 1
ATOM 1576 N N . MET A 1 199 ? 7.947 14.703 -13.816 1.00 86.94 199 MET A N 1
ATOM 1577 C CA . MET A 1 199 ? 9.257 14.066 -13.711 1.00 86.94 199 MET A CA 1
ATOM 1578 C C . MET A 1 199 ? 10.364 15.022 -14.179 1.00 86.94 199 MET A C 1
ATOM 1580 O O . MET A 1 199 ? 10.579 15.155 -15.382 1.00 86.94 199 MET A O 1
ATOM 1584 N N . PRO A 1 200 ? 11.080 15.711 -13.273 1.00 88.31 200 PRO A N 1
ATOM 1585 C CA . PRO A 1 200 ? 12.314 16.400 -13.631 1.00 88.31 200 PRO A CA 1
ATOM 1586 C C . PRO A 1 200 ? 13.492 15.416 -13.706 1.00 88.31 200 PRO A C 1
ATOM 1588 O O . PRO A 1 200 ? 13.508 14.394 -13.016 1.00 88.31 200 PRO A O 1
ATOM 1591 N N . LEU A 1 201 ? 14.527 15.774 -14.474 1.00 89.38 201 LEU A N 1
ATOM 1592 C CA . LEU A 1 201 ? 15.746 14.968 -14.633 1.00 89.38 201 LEU A CA 1
ATOM 1593 C C . LEU A 1 201 ? 16.409 14.609 -13.293 1.00 89.38 201 LEU A C 1
ATOM 1595 O O . LEU A 1 201 ? 16.895 13.496 -13.112 1.00 89.38 201 LEU A O 1
ATOM 1599 N N . ASP A 1 202 ? 16.403 15.532 -12.335 1.00 87.56 202 ASP A N 1
ATOM 1600 C CA . ASP A 1 202 ? 16.994 15.292 -11.018 1.00 87.56 202 ASP A CA 1
ATOM 1601 C C . ASP A 1 202 ? 16.269 14.194 -10.235 1.00 87.56 202 ASP A C 1
ATOM 1603 O O . ASP A 1 202 ? 16.915 13.400 -9.552 1.00 87.56 202 ASP A O 1
ATOM 1607 N N . ARG A 1 203 ? 14.946 14.087 -10.395 1.00 87.38 203 ARG A N 1
ATOM 1608 C CA . ARG A 1 203 ? 14.142 13.031 -9.772 1.00 87.38 203 ARG A CA 1
ATOM 1609 C C . ARG A 1 203 ? 14.367 11.682 -10.448 1.00 87.38 203 ARG A C 1
ATOM 1611 O O . ARG A 1 203 ? 14.444 10.668 -9.762 1.00 87.38 203 ARG A O 1
ATOM 1618 N N . LEU A 1 204 ? 14.546 11.670 -11.770 1.00 88.88 204 LEU A N 1
ATOM 1619 C CA . LEU A 1 204 ? 14.956 10.470 -12.499 1.00 88.88 204 LEU A CA 1
ATOM 1620 C C . LEU A 1 204 ? 16.322 9.959 -11.998 1.00 88.88 204 LEU A C 1
ATOM 1622 O O . LEU A 1 204 ? 16.467 8.775 -11.702 1.00 88.88 204 LEU A O 1
ATOM 1626 N N . LYS A 1 205 ? 17.302 10.856 -11.816 1.00 88.81 205 LYS A N 1
ATOM 1627 C CA . LYS A 1 205 ? 18.622 10.520 -11.244 1.00 88.81 205 LYS A CA 1
ATOM 1628 C C . LYS A 1 205 ? 18.535 10.026 -9.798 1.00 88.81 205 LYS A C 1
ATOM 1630 O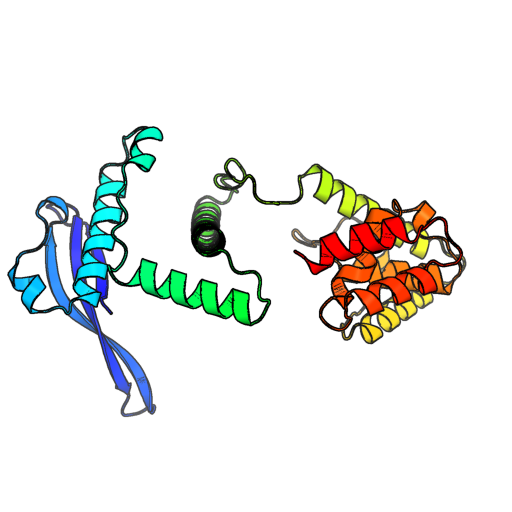 O . LYS A 1 205 ? 19.268 9.113 -9.422 1.00 88.81 205 LYS A O 1
ATOM 1635 N N . GLU A 1 206 ? 17.646 10.603 -8.993 1.00 87.06 206 GLU A N 1
ATOM 1636 C CA . GLU A 1 206 ? 17.364 10.139 -7.629 1.00 87.06 206 GLU A CA 1
ATOM 1637 C C . GLU A 1 206 ? 16.800 8.710 -7.629 1.00 87.06 206 GLU A C 1
ATOM 1639 O O . GLU A 1 206 ? 17.259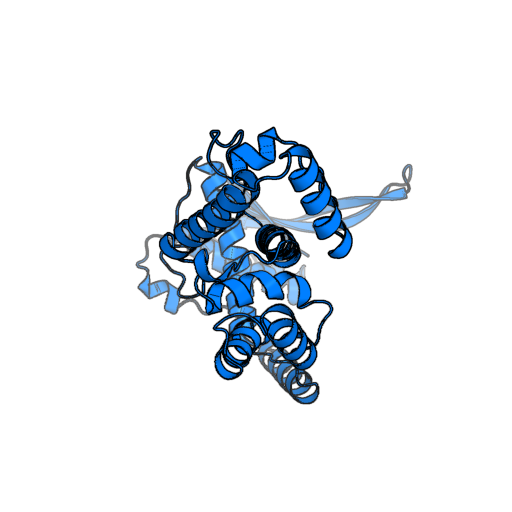 7.860 -6.869 1.00 87.06 206 GLU A O 1
ATOM 1644 N N . TRP A 1 207 ? 15.844 8.410 -8.511 1.00 87.56 207 TRP A N 1
ATOM 1645 C CA . TRP A 1 207 ? 15.218 7.086 -8.593 1.00 87.56 207 TRP A CA 1
ATOM 1646 C C . TRP A 1 207 ? 16.143 6.018 -9.179 1.00 87.56 207 TRP A C 1
ATOM 1648 O O . TRP A 1 207 ? 16.112 4.876 -8.729 1.00 87.56 207 TRP A O 1
ATOM 1658 N N . ALA A 1 208 ? 17.045 6.401 -10.083 1.00 87.38 208 ALA A N 1
ATOM 1659 C CA . ALA A 1 208 ? 18.159 5.563 -10.530 1.00 87.38 208 ALA A CA 1
ATOM 1660 C C . ALA A 1 208 ? 19.257 5.384 -9.451 1.00 87.38 208 ALA A C 1
ATOM 1662 O O . ALA A 1 208 ? 20.224 4.640 -9.640 1.00 87.38 208 ALA A O 1
ATOM 1663 N N . GLY A 1 209 ? 19.146 6.077 -8.312 1.00 83.62 209 GLY A N 1
ATOM 1664 C CA . GLY A 1 209 ? 20.110 6.041 -7.214 1.00 83.62 209 GLY A CA 1
ATOM 1665 C C . GLY A 1 209 ? 21.471 6.657 -7.547 1.00 83.62 209 GLY A C 1
ATOM 1666 O O . GLY A 1 209 ? 22.459 6.287 -6.918 1.00 83.62 209 GLY A O 1
ATOM 1667 N N . GLN A 1 210 ? 21.529 7.571 -8.522 1.00 83.62 210 GLN A N 1
ATOM 1668 C CA . GLN A 1 210 ? 22.713 8.391 -8.820 1.00 83.62 210 GLN A CA 1
ATOM 1669 C C . GLN A 1 210 ? 22.810 9.635 -7.924 1.00 83.62 210 GLN A C 1
ATOM 1671 O O . GLN A 1 210 ? 23.856 10.281 -7.869 1.00 83.62 210 GLN A O 1
ATOM 1676 N N . ARG A 1 211 ? 21.727 9.991 -7.223 1.00 76.25 211 ARG A N 1
ATOM 1677 C CA . ARG A 1 211 ? 21.709 11.044 -6.202 1.00 76.25 211 ARG A CA 1
ATOM 1678 C C . ARG A 1 211 ? 21.065 10.543 -4.907 1.00 76.25 211 ARG A C 1
ATOM 1680 O O . ARG A 1 211 ? 20.139 9.733 -4.976 1.00 76.25 211 ARG A O 1
ATOM 1687 N N . PRO A 1 212 ? 21.527 11.019 -3.736 1.00 67.44 212 PRO A N 1
ATOM 1688 C CA . PRO A 1 212 ? 20.877 10.722 -2.467 1.00 67.44 212 PRO A CA 1
ATOM 1689 C C . PRO A 1 212 ? 19.452 11.290 -2.452 1.00 67.44 212 PRO A C 1
ATOM 1691 O O . PRO A 1 212 ? 19.210 12.391 -2.950 1.00 67.44 212 PRO A O 1
ATOM 1694 N N . LYS A 1 213 ? 18.508 10.533 -1.877 1.00 65.00 213 LYS A N 1
ATOM 1695 C CA . LYS A 1 213 ? 17.107 10.953 -1.752 1.00 65.00 213 LYS A CA 1
ATOM 1696 C C . LYS A 1 213 ? 17.005 12.218 -0.902 1.00 65.00 213 LYS A C 1
ATOM 1698 O O . LYS A 1 213 ? 17.391 12.218 0.267 1.00 65.00 213 LYS A O 1
ATOM 1703 N N . GLY A 1 214 ? 16.442 13.281 -1.469 1.00 52.19 214 GLY A N 1
ATOM 1704 C CA . GLY A 1 214 ? 16.186 14.543 -0.775 1.00 52.19 214 GLY A CA 1
ATOM 1705 C C . GLY A 1 214 ? 14.934 14.468 0.101 1.00 52.19 214 GLY A C 1
ATOM 1706 O O . GLY A 1 214 ? 13.977 15.192 -0.144 1.00 52.19 214 GLY A O 1
ATOM 1707 N N . GLY A 1 215 ? 14.887 13.563 1.084 1.00 51.53 215 GLY A N 1
ATOM 1708 C CA . GLY A 1 215 ? 13.761 13.479 2.023 1.00 51.53 215 GLY A CA 1
ATOM 1709 C C . GLY A 1 215 ? 13.546 12.105 2.665 1.00 51.53 215 GLY A C 1
ATOM 1710 O O . GLY A 1 215 ? 13.855 11.068 2.086 1.00 51.53 215 GLY A O 1
ATOM 1711 N N . LYS A 1 216 ? 12.976 12.105 3.879 1.00 40.59 216 LYS A N 1
ATOM 1712 C CA . LYS A 1 216 ? 12.877 10.935 4.775 1.00 40.59 216 LYS A CA 1
ATOM 1713 C C . LYS A 1 216 ? 11.795 9.893 4.442 1.00 40.59 216 LYS A C 1
ATOM 1715 O O . LYS A 1 216 ? 11.756 8.891 5.133 1.00 40.59 216 LYS A O 1
ATOM 1720 N N . ASN A 1 217 ? 10.929 10.072 3.438 1.00 45.66 217 ASN A N 1
ATOM 1721 C CA . ASN A 1 217 ? 9.799 9.147 3.217 1.00 45.66 217 ASN A CA 1
ATOM 1722 C C . ASN A 1 217 ? 9.300 9.096 1.759 1.00 45.66 217 ASN A C 1
ATOM 1724 O O . ASN A 1 217 ? 8.135 9.362 1.473 1.00 45.66 217 ASN A O 1
ATOM 1728 N N . SER A 1 218 ? 10.158 8.732 0.803 1.00 51.25 218 SER A N 1
ATOM 1729 C CA . SER A 1 218 ? 9.684 8.372 -0.543 1.00 51.25 218 SER A CA 1
ATOM 1730 C C . SER A 1 218 ? 9.559 6.855 -0.675 1.00 51.25 218 SER A C 1
ATOM 1732 O O . SER A 1 218 ? 10.432 6.179 -1.227 1.00 51.25 218 SER A O 1
ATOM 1734 N N . GLN A 1 219 ? 8.458 6.308 -0.149 1.00 61.59 219 GLN A N 1
ATOM 1735 C CA . GLN A 1 219 ? 8.009 4.980 -0.562 1.00 61.59 219 GLN A CA 1
ATOM 1736 C C . GLN A 1 219 ? 7.792 4.994 -2.079 1.00 61.59 219 GLN A C 1
ATOM 1738 O O . GLN A 1 219 ? 7.147 5.894 -2.631 1.00 61.59 219 GLN A O 1
ATOM 1743 N N . PHE A 1 220 ? 8.379 4.012 -2.756 1.00 69.69 220 PHE A N 1
ATOM 1744 C CA . PHE A 1 220 ? 8.207 3.832 -4.187 1.00 69.69 220 PHE A CA 1
ATOM 1745 C C . PHE A 1 220 ? 6.806 3.258 -4.426 1.00 69.69 220 PHE A C 1
ATOM 1747 O O . PHE A 1 220 ? 6.515 2.131 -4.030 1.00 69.69 220 PHE A O 1
ATOM 1754 N N . LYS A 1 221 ? 5.898 4.066 -4.980 1.00 81.12 221 LYS A N 1
ATOM 1755 C CA . LYS A 1 221 ? 4.510 3.652 -5.222 1.00 81.12 221 LYS A CA 1
ATOM 1756 C C . LYS A 1 221 ? 4.464 2.598 -6.333 1.00 81.12 221 LYS A C 1
ATOM 1758 O O . LYS A 1 221 ? 5.245 2.680 -7.275 1.00 81.12 221 LYS A O 1
ATOM 1763 N N . SER A 1 222 ? 3.521 1.657 -6.252 1.00 80.19 222 SER A N 1
ATOM 1764 C CA . SER A 1 222 ? 3.349 0.571 -7.237 1.00 80.19 222 SER A CA 1
ATOM 1765 C C . SER A 1 222 ? 3.268 1.082 -8.680 1.00 80.19 222 SER A C 1
ATOM 1767 O O . SER A 1 222 ? 3.970 0.589 -9.553 1.00 80.19 222 SER A O 1
ATOM 1769 N N . TRP A 1 223 ? 2.506 2.148 -8.919 1.00 86.69 223 TRP A N 1
ATOM 1770 C CA . TRP A 1 223 ? 2.350 2.727 -10.255 1.00 86.69 223 TRP A CA 1
ATOM 1771 C C . TRP A 1 223 ? 3.629 3.351 -10.834 1.00 86.69 223 TRP A C 1
ATOM 1773 O O . TRP A 1 223 ? 3.702 3.537 -12.044 1.00 86.69 223 TRP A O 1
ATOM 1783 N N . TYR A 1 224 ? 4.650 3.653 -10.020 1.00 89.38 224 TYR A N 1
ATOM 1784 C CA . TYR A 1 224 ? 5.948 4.077 -10.554 1.00 89.38 224 TYR A CA 1
ATOM 1785 C C . TYR A 1 224 ? 6.663 2.926 -11.273 1.00 89.38 224 TYR A C 1
ATOM 1787 O O . TYR A 1 224 ? 7.320 3.150 -12.282 1.00 89.38 224 TYR A O 1
ATOM 1795 N N . TYR A 1 225 ? 6.508 1.685 -10.804 1.00 90.69 225 TYR A N 1
ATOM 1796 C CA . TYR A 1 225 ? 7.046 0.531 -11.525 1.00 90.69 225 TYR A CA 1
ATOM 1797 C C . TYR A 1 225 ? 6.348 0.374 -12.875 1.00 90.69 225 TYR A C 1
ATOM 1799 O O . TYR A 1 225 ? 7.025 0.259 -13.889 1.00 90.69 225 TYR A O 1
ATOM 1807 N N . THR A 1 226 ? 5.015 0.458 -12.899 1.00 92.12 226 THR A N 1
ATOM 1808 C CA . THR A 1 226 ? 4.207 0.320 -14.120 1.00 92.12 226 THR A CA 1
ATOM 1809 C C . THR A 1 226 ? 4.625 1.303 -15.204 1.00 92.12 226 THR A C 1
ATOM 1811 O O . THR A 1 226 ? 4.953 0.870 -16.299 1.00 92.12 226 THR A O 1
ATOM 1814 N N . ILE A 1 227 ? 4.732 2.601 -14.891 1.00 94.25 227 ILE A N 1
ATOM 1815 C CA . ILE A 1 227 ? 5.148 3.592 -15.899 1.00 94.25 227 ILE A CA 1
ATOM 1816 C C . ILE A 1 227 ? 6.584 3.366 -16.386 1.00 94.25 227 ILE A C 1
ATOM 1818 O O . ILE A 1 227 ? 6.892 3.660 -17.535 1.00 94.25 227 ILE A O 1
ATOM 1822 N N . GLY A 1 228 ? 7.476 2.864 -15.525 1.00 94.00 228 GLY A N 1
ATOM 1823 C CA . GLY A 1 228 ? 8.846 2.556 -15.920 1.00 94.00 228 GLY A CA 1
ATOM 1824 C C . GLY A 1 228 ? 8.901 1.357 -16.863 1.00 94.00 228 GLY A C 1
ATOM 1825 O O . GLY A 1 228 ? 9.604 1.399 -17.868 1.00 94.00 228 GLY A O 1
ATOM 1826 N N . ILE A 1 229 ? 8.111 0.324 -16.568 1.00 94.69 229 ILE A N 1
ATOM 1827 C CA . ILE A 1 229 ? 7.951 -0.867 -17.406 1.00 94.69 229 ILE A CA 1
ATOM 1828 C C . ILE A 1 229 ? 7.328 -0.490 -18.755 1.00 94.69 229 ILE A C 1
ATOM 1830 O O . ILE A 1 229 ? 7.867 -0.889 -19.780 1.00 94.69 229 ILE A O 1
ATOM 1834 N N . ASP A 1 230 ? 6.275 0.333 -18.777 1.00 93.94 230 ASP A N 1
ATOM 1835 C CA . ASP A 1 230 ? 5.628 0.792 -20.015 1.00 93.94 230 ASP A CA 1
ATOM 1836 C C . ASP A 1 230 ? 6.611 1.493 -20.955 1.00 93.94 230 ASP A C 1
ATOM 1838 O O . ASP A 1 230 ? 6.614 1.242 -22.160 1.00 93.94 230 ASP A O 1
ATOM 1842 N N . VAL A 1 231 ? 7.466 2.364 -20.408 1.00 95.19 231 VAL A N 1
ATOM 1843 C CA . VAL A 1 231 ? 8.487 3.053 -21.206 1.00 95.19 231 VAL A CA 1
ATOM 1844 C C . VAL A 1 231 ? 9.546 2.065 -21.698 1.00 95.19 231 VAL A C 1
ATOM 1846 O O . VAL A 1 2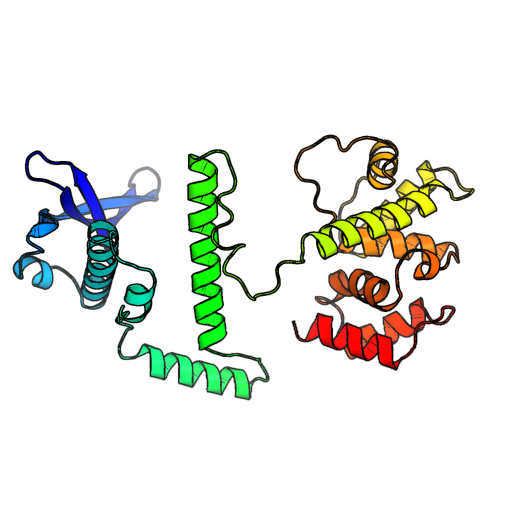31 ? 9.930 2.142 -22.856 1.00 95.19 231 VAL A O 1
ATOM 1849 N N . LEU A 1 232 ? 9.989 1.094 -20.892 1.00 94.88 232 LEU A N 1
ATOM 1850 C CA . LEU A 1 232 ? 10.924 0.064 -21.371 1.00 94.88 232 LEU A CA 1
ATOM 1851 C C . LEU A 1 232 ? 10.328 -0.767 -22.519 1.00 94.88 232 LEU A C 1
ATOM 1853 O O . LEU A 1 232 ? 10.987 -0.949 -23.543 1.00 94.88 232 LEU A O 1
ATOM 1857 N N . LEU A 1 233 ? 9.073 -1.203 -22.376 1.00 93.31 233 LEU A N 1
ATOM 1858 C CA . LEU A 1 233 ? 8.347 -1.963 -23.395 1.00 93.31 233 LEU A CA 1
ATOM 1859 C C . LEU A 1 233 ? 8.184 -1.170 -24.697 1.00 93.31 233 LEU A C 1
ATOM 1861 O O . LEU A 1 233 ? 8.375 -1.721 -25.777 1.00 93.31 233 LEU A O 1
ATOM 1865 N N . ALA A 1 234 ? 7.892 0.132 -24.609 1.00 92.88 234 ALA A N 1
ATOM 1866 C CA . ALA A 1 234 ? 7.752 1.005 -25.777 1.00 92.88 234 ALA A CA 1
ATOM 1867 C C . ALA A 1 234 ? 9.049 1.159 -26.596 1.00 92.88 234 ALA A C 1
ATOM 1869 O O . ALA A 1 234 ? 8.993 1.571 -27.753 1.00 92.88 234 ALA A O 1
ATOM 1870 N N . HIS A 1 235 ? 10.199 0.832 -26.003 1.00 92.88 235 HIS A N 1
ATOM 1871 C CA . HIS A 1 235 ? 11.515 0.849 -26.647 1.00 92.88 235 HIS A CA 1
ATOM 1872 C C . HIS A 1 235 ? 12.067 -0.560 -26.903 1.00 92.88 235 HIS A C 1
ATOM 1874 O O . HIS A 1 235 ? 13.274 -0.721 -27.081 1.00 92.88 235 HIS A O 1
ATOM 1880 N N . ASP A 1 236 ? 11.200 -1.579 -26.892 1.00 90.62 236 ASP A N 1
ATOM 1881 C CA . ASP A 1 236 ? 11.547 -2.994 -27.075 1.00 90.62 236 ASP A CA 1
ATOM 1882 C C . ASP A 1 236 ? 12.626 -3.501 -26.087 1.00 90.62 236 ASP A C 1
ATOM 1884 O O . ASP A 1 236 ? 13.328 -4.480 -26.346 1.00 90.62 236 ASP A O 1
ATOM 1888 N N . ILE A 1 237 ? 12.762 -2.867 -24.915 1.00 92.56 237 ILE A N 1
ATOM 1889 C CA . ILE A 1 237 ? 13.695 -3.297 -23.868 1.00 92.56 237 ILE A CA 1
ATOM 1890 C C . ILE A 1 237 ? 12.989 -4.308 -22.971 1.00 92.56 237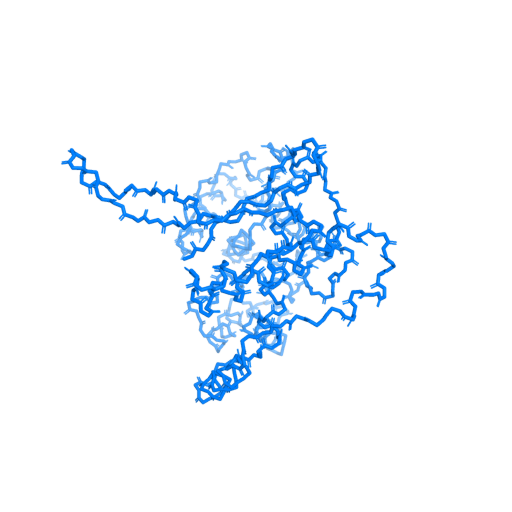 ILE A C 1
ATOM 1892 O O . ILE A 1 237 ? 11.984 -3.980 -22.348 1.00 92.56 237 ILE A O 1
ATOM 1896 N N . ASN A 1 238 ? 13.546 -5.517 -22.854 1.00 90.38 238 ASN A N 1
ATOM 1897 C CA . ASN A 1 238 ? 12.984 -6.590 -22.037 1.00 90.38 238 ASN A CA 1
ATOM 1898 C C . ASN A 1 238 ? 13.080 -6.281 -20.527 1.00 90.38 238 ASN A C 1
ATOM 1900 O O . ASN A 1 238 ? 14.170 -6.348 -19.953 1.00 90.38 238 ASN A O 1
ATOM 1904 N N . PRO A 1 239 ? 11.961 -6.006 -19.833 1.00 91.62 239 PRO A N 1
ATOM 1905 C CA . PRO A 1 239 ? 11.998 -5.712 -18.404 1.00 91.62 239 PRO A CA 1
ATOM 1906 C C . PRO A 1 239 ? 12.228 -6.965 -17.536 1.00 91.62 239 PRO A C 1
ATOM 1908 O O . PRO A 1 239 ? 12.615 -6.830 -16.373 1.00 91.62 239 PRO A O 1
ATOM 1911 N N . CYS A 1 240 ? 12.066 -8.179 -18.085 1.00 90.38 240 CYS A N 1
ATOM 1912 C CA . CYS A 1 240 ? 12.350 -9.436 -17.379 1.00 90.38 240 CYS A CA 1
ATOM 1913 C C . CYS A 1 240 ? 13.850 -9.644 -17.108 1.00 90.38 240 CYS A C 1
ATOM 1915 O O . CYS A 1 240 ? 14.212 -10.452 -16.257 1.00 90.38 240 CYS A O 1
ATOM 1917 N N . GLU A 1 241 ? 14.728 -8.917 -17.810 1.00 90.62 241 GLU A N 1
ATOM 1918 C CA . GLU A 1 241 ? 16.172 -8.897 -17.531 1.00 90.62 241 GLU A CA 1
ATOM 1919 C C . GLU A 1 241 ? 16.508 -8.104 -16.258 1.00 90.62 241 GLU A C 1
ATOM 1921 O O . GLU A 1 241 ? 17.583 -8.270 -15.687 1.00 90.62 241 GLU A O 1
ATOM 1926 N N . LEU A 1 242 ? 15.593 -7.235 -15.809 1.00 91.25 242 LEU A N 1
ATOM 1927 C CA . LEU A 1 242 ? 15.787 -6.350 -14.658 1.00 91.25 242 LEU A CA 1
ATOM 1928 C C . LEU A 1 242 ? 15.049 -6.848 -13.415 1.00 91.25 242 LEU A C 1
ATOM 1930 O O . LEU A 1 242 ? 15.529 -6.672 -12.296 1.00 91.25 242 LEU A O 1
ATOM 1934 N N . ILE A 1 243 ? 13.862 -7.426 -13.607 1.00 91.50 243 ILE A N 1
ATOM 1935 C CA . ILE A 1 243 ? 12.968 -7.866 -12.536 1.00 91.50 243 ILE A CA 1
ATOM 1936 C C . ILE A 1 243 ? 12.508 -9.296 -12.840 1.00 91.50 243 ILE A C 1
ATOM 1938 O O . ILE A 1 243 ? 12.072 -9.560 -13.960 1.00 91.50 243 ILE A O 1
ATOM 1942 N N . PRO A 1 244 ? 12.515 -10.213 -11.854 1.00 91.06 244 PRO A N 1
ATOM 1943 C CA . PRO A 1 244 ? 11.940 -11.539 -12.019 1.00 91.06 244 PRO A CA 1
ATOM 1944 C C . PRO A 1 244 ? 10.491 -11.479 -12.536 1.00 91.06 244 PRO A C 1
ATOM 1946 O O . PRO A 1 244 ? 9.682 -10.743 -11.959 1.00 91.06 244 PRO A O 1
ATOM 1949 N N . PRO A 1 245 ? 10.134 -12.284 -13.554 1.00 90.31 245 PRO A N 1
ATOM 1950 C CA . PRO A 1 245 ? 8.849 -12.217 -14.253 1.00 90.31 245 PRO A CA 1
ATOM 1951 C C . PRO A 1 245 ? 7.602 -12.143 -13.359 1.00 90.31 245 PRO A C 1
ATOM 1953 O O . PRO A 1 245 ? 6.761 -11.268 -13.544 1.00 90.31 245 PRO A O 1
ATOM 1956 N N . ALA A 1 246 ? 7.506 -12.978 -12.321 1.00 88.81 246 ALA A N 1
ATOM 1957 C CA . ALA A 1 246 ? 6.351 -12.969 -11.418 1.00 88.81 246 ALA A CA 1
ATOM 1958 C C . ALA A 1 246 ? 6.168 -11.620 -10.689 1.00 88.81 246 ALA A C 1
ATOM 1960 O O . ALA A 1 246 ? 5.056 -11.121 -10.522 1.00 88.81 246 ALA A O 1
ATOM 1961 N N . ARG A 1 247 ? 7.275 -10.984 -10.286 1.00 89.69 247 ARG A N 1
ATOM 1962 C CA . ARG A 1 247 ? 7.254 -9.693 -9.579 1.00 89.69 247 ARG A CA 1
ATOM 1963 C C . ARG A 1 247 ? 7.001 -8.538 -10.537 1.00 89.69 247 ARG A C 1
ATOM 1965 O O . ARG A 1 247 ? 6.280 -7.608 -10.185 1.00 89.69 247 ARG A O 1
ATOM 1972 N N . LEU A 1 248 ? 7.531 -8.638 -11.753 1.00 91.00 248 LEU A N 1
ATOM 1973 C CA . LEU A 1 248 ? 7.240 -7.716 -12.842 1.00 91.00 248 LEU A CA 1
ATOM 1974 C C . LEU A 1 248 ? 5.729 -7.650 -13.119 1.00 91.00 248 LEU A C 1
ATOM 1976 O O . LEU A 1 248 ? 5.159 -6.561 -13.073 1.00 91.00 248 LEU A O 1
ATOM 1980 N N . ILE A 1 249 ? 5.084 -8.807 -13.322 1.00 91.12 249 ILE A N 1
ATOM 1981 C CA . ILE A 1 249 ? 3.632 -8.915 -13.549 1.00 91.12 249 ILE A CA 1
ATOM 1982 C C . ILE A 1 249 ? 2.874 -8.288 -12.376 1.00 91.12 249 ILE A C 1
ATOM 1984 O O . ILE A 1 249 ? 2.026 -7.418 -12.577 1.00 91.12 249 ILE A O 1
ATOM 1988 N N . LYS A 1 250 ? 3.244 -8.652 -11.140 1.00 90.38 250 LYS A N 1
ATOM 1989 C CA . LYS A 1 250 ? 2.632 -8.123 -9.913 1.00 90.38 250 LYS A CA 1
ATOM 1990 C C . LYS A 1 250 ? 2.692 -6.599 -9.840 1.00 90.38 250 LYS A C 1
ATOM 1992 O O . LYS A 1 250 ? 1.699 -5.958 -9.505 1.00 90.38 250 LYS A O 1
ATOM 1997 N N . TYR A 1 251 ? 3.845 -6.004 -10.139 1.00 90.38 251 TYR A N 1
ATOM 1998 C CA . TYR A 1 251 ? 3.999 -4.551 -10.132 1.00 90.38 251 TYR A CA 1
ATOM 1999 C C . TYR A 1 251 ? 3.208 -3.877 -11.244 1.00 90.38 251 TYR A C 1
ATOM 2001 O O . TYR A 1 251 ? 2.590 -2.844 -10.998 1.00 90.38 251 TYR A O 1
ATOM 2009 N N . TRP A 1 252 ? 3.218 -4.460 -12.441 1.00 91.12 252 TRP A N 1
ATOM 2010 C CA . TRP A 1 252 ? 2.593 -3.875 -13.617 1.00 91.12 252 TRP A CA 1
ATOM 2011 C C . TRP A 1 252 ? 1.061 -3.881 -13.533 1.00 91.12 252 TRP A C 1
ATOM 2013 O O . TRP A 1 252 ? 0.431 -2.876 -13.872 1.00 91.12 252 TRP A O 1
ATOM 2023 N N . ILE A 1 253 ? 0.472 -4.961 -13.003 1.00 90.38 253 ILE A N 1
ATOM 2024 C CA . ILE A 1 253 ? -0.984 -5.136 -12.936 1.00 90.38 253 ILE A CA 1
ATOM 2025 C C . ILE A 1 253 ? -1.633 -4.493 -11.704 1.00 90.38 253 ILE A C 1
ATOM 2027 O O . ILE A 1 253 ? -2.791 -4.084 -11.763 1.00 90.38 253 ILE A O 1
ATOM 2031 N N . ALA A 1 254 ? -0.895 -4.335 -10.597 1.00 87.06 254 ALA A N 1
ATOM 2032 C CA . ALA A 1 254 ? -1.439 -3.811 -9.341 1.00 87.06 254 ALA A CA 1
ATOM 2033 C C . ALA A 1 254 ? -2.207 -2.474 -9.467 1.00 87.06 254 ALA A C 1
ATOM 2035 O O . ALA A 1 254 ? -3.256 -2.346 -8.838 1.00 87.06 254 ALA A O 1
ATOM 2036 N N . PRO A 1 255 ? -1.766 -1.470 -10.253 1.00 84.50 255 PRO A N 1
ATOM 2037 C CA . PRO A 1 255 ? -2.508 -0.216 -10.397 1.00 84.50 255 PRO A CA 1
ATOM 2038 C C . PRO A 1 255 ? -3.735 -0.312 -11.311 1.00 84.50 255 PRO A C 1
ATOM 2040 O O . PRO A 1 255 ? -4.498 0.646 -11.372 1.00 84.50 255 PRO A O 1
ATOM 2043 N N . GLN A 1 256 ? -3.898 -1.416 -12.045 1.00 83.06 256 GLN A N 1
ATOM 2044 C CA . GLN A 1 256 ? -4.964 -1.621 -13.031 1.00 83.06 256 GLN A CA 1
ATOM 2045 C C . GLN A 1 256 ? -6.136 -2.443 -12.463 1.00 83.06 256 GLN A C 1
ATOM 2047 O O . GLN A 1 256 ? -7.183 -2.529 -13.100 1.00 83.06 256 GLN A O 1
ATOM 2052 N N . LYS A 1 257 ? -5.989 -2.984 -11.242 1.00 81.62 257 LYS A N 1
ATOM 2053 C CA . LYS A 1 257 ? -6.994 -3.804 -10.540 1.00 81.62 257 LYS A CA 1
ATOM 2054 C C . LYS A 1 257 ? -8.360 -3.127 -10.385 1.00 81.62 257 LYS A C 1
ATOM 2056 O O . LYS A 1 257 ? -9.380 -3.800 -10.354 1.00 81.62 257 LYS A O 1
ATOM 2061 N N . GLU A 1 258 ? -8.390 -1.802 -10.270 1.00 76.75 258 GLU A N 1
ATOM 2062 C CA . GLU A 1 258 ? -9.642 -1.047 -10.109 1.00 76.75 258 GLU A CA 1
ATOM 2063 C C . GLU A 1 258 ? -10.428 -0.894 -11.425 1.00 76.75 258 GLU A C 1
ATOM 2065 O O . GLU A 1 258 ? -11.574 -0.453 -11.399 1.00 76.75 258 GLU A O 1
ATOM 2070 N N . VAL A 1 259 ? -9.816 -1.224 -12.569 1.00 80.25 259 VAL A N 1
ATOM 2071 C CA . VAL A 1 259 ? -10.362 -0.952 -13.909 1.00 80.25 259 VAL A CA 1
ATOM 2072 C C . VAL A 1 259 ? -10.561 -2.228 -14.726 1.00 80.25 259 VAL A C 1
ATOM 2074 O O . VAL A 1 259 ? -11.519 -2.308 -15.491 1.00 80.25 259 VAL A O 1
ATOM 2077 N N . LEU A 1 260 ? -9.674 -3.214 -14.579 1.00 84.38 260 LEU A N 1
ATOM 2078 C CA . LEU A 1 260 ? -9.714 -4.466 -15.334 1.00 84.38 260 LEU A CA 1
ATOM 2079 C C . LEU A 1 260 ? -10.335 -5.596 -14.509 1.00 84.38 260 LEU A C 1
ATOM 2081 O O . LEU A 1 260 ? -10.171 -5.651 -13.292 1.00 84.38 260 LEU A O 1
ATOM 2085 N N . THR A 1 261 ? -11.008 -6.532 -15.177 1.00 88.62 261 THR A N 1
ATOM 2086 C CA . THR A 1 261 ? -11.321 -7.843 -14.587 1.00 88.62 261 THR A CA 1
ATOM 2087 C C . THR A 1 261 ? -10.074 -8.735 -14.560 1.00 88.62 261 THR A C 1
ATOM 2089 O O . THR A 1 261 ? -9.089 -8.458 -15.248 1.00 88.62 261 THR A O 1
ATOM 2092 N N . SER A 1 262 ? -10.103 -9.833 -13.797 1.00 86.00 262 SER A N 1
ATOM 2093 C CA . SER A 1 262 ? -9.002 -10.812 -13.773 1.00 86.00 262 SER A CA 1
ATOM 2094 C C . SER A 1 262 ? -8.711 -11.390 -15.165 1.00 86.00 262 SER A C 1
ATOM 2096 O O . SER A 1 262 ? -7.555 -11.464 -15.569 1.00 86.00 262 SER A O 1
ATOM 2098 N N . GLU A 1 263 ? -9.747 -11.719 -15.938 1.00 88.25 263 GLU A N 1
ATOM 2099 C CA . GLU A 1 263 ? -9.618 -12.222 -17.315 1.00 88.25 263 GLU A CA 1
ATOM 2100 C C . GLU A 1 263 ? -8.974 -11.185 -18.250 1.00 88.25 263 GLU A C 1
ATOM 2102 O O . GLU A 1 263 ? -8.013 -11.493 -18.956 1.00 88.25 263 GLU A O 1
ATOM 2107 N N . GLN A 1 264 ? -9.432 -9.928 -18.192 1.00 91.19 264 GLN A N 1
ATOM 2108 C CA . GLN A 1 264 ? -8.854 -8.828 -18.975 1.00 91.19 264 GLN A CA 1
ATOM 2109 C C . GLN A 1 264 ? -7.399 -8.559 -18.587 1.00 91.19 264 GLN A C 1
ATOM 2111 O O . GLN A 1 264 ? -6.570 -8.247 -19.442 1.00 91.19 264 GLN A O 1
ATOM 2116 N N . ALA A 1 265 ? -7.070 -8.687 -17.303 1.00 89.69 265 ALA A N 1
ATOM 2117 C CA . ALA A 1 265 ? -5.713 -8.548 -16.806 1.00 89.69 265 ALA A CA 1
ATOM 2118 C C . ALA A 1 265 ? -4.783 -9.649 -17.340 1.00 89.69 265 ALA A C 1
ATOM 2120 O O . ALA A 1 265 ? -3.643 -9.346 -17.702 1.00 89.69 265 ALA A O 1
ATOM 2121 N N . ILE A 1 266 ? -5.260 -10.898 -17.425 1.00 90.75 266 ILE A N 1
ATOM 2122 C CA . ILE A 1 266 ? -4.496 -12.026 -17.982 1.00 90.75 266 ILE A CA 1
ATOM 2123 C C . ILE A 1 266 ? -4.197 -11.764 -19.455 1.00 90.75 266 ILE A C 1
ATOM 2125 O O . ILE A 1 266 ? -3.032 -11.783 -19.857 1.00 90.75 266 ILE A O 1
ATOM 2129 N N . GLU A 1 267 ? -5.224 -11.446 -20.245 1.00 91.94 267 GLU A N 1
ATOM 2130 C CA . GLU A 1 267 ? -5.081 -11.161 -21.675 1.00 91.94 267 GLU A CA 1
ATOM 2131 C C . GLU A 1 267 ? -4.135 -9.977 -21.926 1.00 91.94 267 GLU A C 1
ATOM 2133 O O . GLU A 1 267 ? -3.233 -10.048 -22.767 1.00 91.94 267 GLU A O 1
ATOM 2138 N N . THR A 1 268 ? -4.287 -8.907 -21.143 1.00 90.31 268 THR A N 1
ATOM 2139 C CA . THR A 1 268 ? -3.459 -7.701 -21.253 1.00 90.31 268 THR A CA 1
ATOM 2140 C C . THR A 1 268 ? -1.992 -7.996 -20.929 1.00 90.31 268 THR A C 1
ATOM 2142 O O . THR A 1 268 ? -1.105 -7.573 -21.673 1.00 90.31 268 THR A O 1
ATOM 2145 N N . CYS A 1 269 ? -1.714 -8.767 -19.870 1.00 90.69 269 CYS A N 1
ATOM 2146 C CA . CYS A 1 269 ? -0.359 -9.209 -19.524 1.00 90.69 269 CYS A CA 1
ATOM 2147 C C . CYS A 1 269 ? 0.252 -10.097 -20.611 1.00 90.69 269 CYS A C 1
ATOM 2149 O O . CYS A 1 269 ? 1.389 -9.865 -21.021 1.00 90.69 269 CYS A O 1
ATOM 2151 N N . LEU A 1 270 ? -0.488 -11.091 -21.105 1.00 91.06 270 LEU A N 1
ATOM 2152 C CA . LEU A 1 270 ? 0.012 -11.986 -22.150 1.00 91.06 270 LEU A CA 1
ATOM 2153 C C . LEU A 1 270 ? 0.301 -11.237 -23.446 1.00 91.06 270 LEU A C 1
ATOM 2155 O O . LEU A 1 270 ? 1.305 -11.515 -24.091 1.00 91.06 270 LEU A O 1
ATOM 2159 N N . THR A 1 271 ? -0.520 -10.247 -23.785 1.00 90.38 271 THR A N 1
ATOM 2160 C CA . THR A 1 271 ? -0.309 -9.406 -24.966 1.00 90.38 271 THR A CA 1
ATOM 2161 C C . THR A 1 271 ? 0.918 -8.511 -24.800 1.00 90.38 271 THR A C 1
ATOM 2163 O O . THR A 1 271 ? 1.788 -8.487 -25.671 1.00 90.38 271 THR A O 1
ATOM 2166 N N . ALA A 1 272 ? 1.025 -7.798 -23.675 1.00 87.62 272 ALA A N 1
ATOM 2167 C CA . ALA A 1 272 ? 2.129 -6.873 -23.418 1.00 87.62 272 ALA A CA 1
ATOM 2168 C C . ALA A 1 272 ? 3.482 -7.587 -23.305 1.00 87.62 272 ALA A C 1
ATOM 2170 O O . ALA A 1 272 ? 4.507 -7.043 -23.717 1.00 87.62 272 ALA A O 1
ATOM 2171 N N . PHE A 1 273 ? 3.482 -8.816 -22.781 1.00 90.12 273 PHE A N 1
ATOM 2172 C CA . PHE A 1 273 ? 4.695 -9.591 -22.560 1.00 90.12 273 PHE A CA 1
ATOM 2173 C C . PHE A 1 273 ? 4.883 -10.778 -23.514 1.00 90.12 273 PHE A C 1
ATOM 2175 O O . PHE A 1 273 ? 5.778 -11.589 -23.288 1.00 90.12 273 PHE A O 1
ATOM 2182 N N . ALA A 1 274 ? 4.119 -10.853 -24.611 1.00 84.62 274 ALA A N 1
ATOM 2183 C CA . ALA A 1 274 ? 4.141 -11.970 -25.567 1.00 84.62 274 ALA A CA 1
ATOM 2184 C C . ALA A 1 274 ? 5.541 -12.301 -26.117 1.00 84.62 274 ALA A C 1
ATOM 2186 O O . ALA A 1 274 ? 5.818 -13.433 -26.505 1.00 84.62 274 ALA A O 1
ATOM 2187 N N . ARG A 1 275 ? 6.426 -11.298 -26.178 1.00 82.50 275 ARG A N 1
ATOM 2188 C CA . ARG A 1 275 ? 7.798 -11.415 -26.697 1.00 82.50 275 ARG A CA 1
ATOM 2189 C C . ARG A 1 275 ? 8.825 -11.856 -25.646 1.00 82.50 275 ARG A C 1
ATOM 2191 O O . ARG A 1 275 ? 10.002 -11.976 -25.978 1.00 82.50 275 ARG A O 1
ATOM 2198 N N . TYR A 1 276 ? 8.415 -12.075 -24.398 1.00 85.75 276 TYR A N 1
ATOM 2199 C CA . TYR A 1 276 ? 9.310 -12.379 -23.281 1.00 85.75 276 TYR A CA 1
ATOM 2200 C C . TYR A 1 276 ? 8.950 -13.715 -22.627 1.00 85.75 276 TYR A C 1
ATOM 2202 O O . TYR A 1 276 ? 7.872 -14.258 -22.845 1.00 85.75 276 TYR A O 1
ATOM 2210 N N . SER A 1 277 ? 9.860 -14.251 -21.810 1.00 80.62 277 SER A N 1
ATOM 2211 C CA . SER A 1 277 ? 9.738 -15.560 -21.147 1.00 80.62 277 SER A CA 1
ATOM 2212 C C . SER A 1 277 ? 8.709 -15.583 -20.001 1.00 80.62 277 SER A C 1
ATOM 2214 O O . SER A 1 277 ? 9.006 -16.038 -18.896 1.00 80.62 277 SER A O 1
ATOM 2216 N N . ILE A 1 278 ? 7.505 -15.068 -20.245 1.00 87.06 278 ILE A N 1
ATOM 2217 C CA . ILE A 1 278 ? 6.356 -15.087 -19.342 1.00 87.06 278 ILE A CA 1
ATOM 2218 C C . ILE A 1 278 ? 5.377 -16.152 -19.839 1.00 87.06 278 ILE A C 1
ATOM 2220 O O . ILE A 1 278 ? 4.953 -16.139 -20.991 1.00 87.06 278 ILE A O 1
ATOM 2224 N N . THR A 1 279 ? 5.035 -17.100 -18.967 1.00 88.81 279 THR A N 1
ATOM 2225 C CA . THR A 1 279 ? 4.102 -18.187 -19.298 1.00 88.81 279 THR A CA 1
ATOM 2226 C C . THR A 1 279 ? 2.688 -17.841 -18.852 1.00 88.81 279 THR A C 1
ATOM 2228 O O . THR A 1 279 ? 2.506 -17.149 -17.851 1.00 88.81 279 THR A O 1
ATOM 2231 N N . GLN A 1 280 ? 1.687 -18.381 -19.551 1.00 90.56 280 GLN A N 1
ATOM 2232 C CA . GLN A 1 280 ? 0.276 -18.240 -19.179 1.00 90.56 280 GLN A CA 1
ATOM 2233 C C . GLN A 1 280 ? 0.012 -18.645 -17.728 1.00 90.56 280 GLN A C 1
ATOM 2235 O O . GLN A 1 280 ? -0.522 -17.849 -16.963 1.00 90.56 280 GLN A O 1
ATOM 2240 N N . LYS A 1 281 ? 0.501 -19.821 -17.326 1.00 91.00 281 LYS A N 1
ATOM 2241 C CA . LYS A 1 281 ? 0.359 -20.325 -15.957 1.00 91.00 281 LYS A CA 1
ATOM 2242 C C . LYS A 1 281 ? 0.885 -19.339 -14.904 1.00 91.00 281 LYS A C 1
ATOM 2244 O O . LYS A 1 281 ? 0.251 -19.128 -13.881 1.00 91.00 281 LYS A O 1
ATOM 2249 N N . MET A 1 282 ? 2.032 -18.708 -15.162 1.00 91.81 282 MET A N 1
ATOM 2250 C CA . MET A 1 282 ? 2.607 -17.720 -14.244 1.00 91.81 282 MET A CA 1
ATOM 2251 C C . MET A 1 282 ? 1.757 -16.446 -14.156 1.00 91.81 282 MET A C 1
ATOM 2253 O O . MET A 1 282 ? 1.629 -15.869 -13.080 1.00 91.81 282 MET A O 1
ATOM 2257 N N . VAL A 1 283 ? 1.207 -15.987 -15.283 1.00 90.81 283 VAL A N 1
ATOM 2258 C CA . VAL A 1 283 ? 0.322 -14.815 -15.316 1.00 90.81 283 VAL A CA 1
ATOM 2259 C C . VAL A 1 283 ? -0.946 -15.087 -14.512 1.00 90.81 283 VAL A C 1
ATOM 2261 O O . VAL A 1 283 ? -1.312 -14.254 -13.689 1.00 90.81 283 VAL A O 1
ATOM 2264 N N . GLU A 1 284 ? -1.558 -16.255 -14.702 1.00 90.12 284 GLU A N 1
ATOM 2265 C CA . GLU A 1 284 ? -2.738 -16.707 -13.956 1.00 90.12 284 GLU A CA 1
ATOM 2266 C C . GLU A 1 284 ? -2.457 -16.750 -12.445 1.00 90.12 284 GLU A C 1
ATOM 2268 O O . GLU A 1 284 ? -3.134 -16.066 -11.683 1.00 90.12 284 GLU A O 1
ATOM 2273 N N . GLU A 1 285 ? -1.385 -17.430 -12.015 1.00 90.00 285 GLU A N 1
ATOM 2274 C CA . GLU A 1 285 ? -1.006 -17.539 -10.595 1.00 90.00 285 GLU A CA 1
ATOM 2275 C C . GLU A 1 285 ? -0.788 -16.168 -9.927 1.00 90.00 285 GLU A C 1
ATOM 2277 O O . GLU A 1 285 ? -1.223 -15.934 -8.796 1.00 90.00 285 GLU A O 1
ATOM 2282 N N . VAL A 1 286 ? -0.115 -15.239 -10.614 1.00 89.56 286 VAL A N 1
ATOM 2283 C CA . VAL A 1 286 ? 0.156 -13.899 -10.069 1.00 89.56 286 VAL A CA 1
ATOM 2284 C C . VAL A 1 286 ? -1.103 -13.034 -10.056 1.00 89.56 286 VAL A C 1
ATOM 2286 O O . VAL A 1 286 ? -1.297 -12.259 -9.117 1.00 89.56 286 VAL A O 1
ATOM 2289 N N . ILE A 1 287 ? -1.954 -13.128 -11.078 1.00 88.50 287 ILE A N 1
ATOM 2290 C CA . ILE A 1 287 ? -3.196 -12.354 -11.139 1.00 88.50 287 ILE A CA 1
ATOM 2291 C C . ILE A 1 287 ? -4.174 -12.835 -10.077 1.00 88.50 287 ILE A C 1
ATOM 2293 O O . ILE A 1 287 ? -4.736 -11.989 -9.383 1.00 88.50 287 ILE A O 1
ATOM 2297 N N . ASP A 1 288 ? -4.294 -14.140 -9.857 1.00 86.06 288 ASP A N 1
ATOM 2298 C CA . ASP A 1 288 ? -5.079 -14.679 -8.749 1.00 86.06 288 ASP A CA 1
ATOM 2299 C C . ASP A 1 288 ? -4.575 -14.126 -7.408 1.00 86.06 288 ASP A C 1
ATOM 2301 O O . ASP A 1 288 ? -5.363 -13.621 -6.606 1.00 86.06 288 ASP A O 1
ATOM 2305 N N . GLU A 1 289 ? -3.253 -14.090 -7.191 1.00 84.12 289 GLU A N 1
ATOM 2306 C CA . GLU A 1 289 ? -2.669 -13.508 -5.975 1.00 84.12 289 GLU A CA 1
ATOM 2307 C C . GLU A 1 289 ? -3.013 -12.016 -5.801 1.00 84.12 289 GLU A C 1
ATOM 2309 O O . GLU A 1 289 ? -3.227 -11.554 -4.680 1.00 84.12 289 GLU A O 1
ATOM 2314 N N . VAL A 1 290 ? -3.042 -11.242 -6.891 1.00 83.31 290 VAL A N 1
ATOM 2315 C CA . VAL A 1 290 ? -3.311 -9.794 -6.857 1.00 83.31 290 VAL A CA 1
ATOM 2316 C C . VAL A 1 290 ? -4.804 -9.487 -6.739 1.00 83.31 290 VAL A C 1
ATOM 2318 O O . VAL A 1 290 ? -5.168 -8.494 -6.110 1.00 83.31 290 VAL A O 1
ATOM 2321 N N . TYR A 1 291 ? -5.681 -10.293 -7.339 1.00 80.75 291 TYR A N 1
ATOM 2322 C CA . TYR A 1 291 ? -7.118 -10.022 -7.403 1.00 80.75 291 TYR A CA 1
ATOM 2323 C C . TYR A 1 291 ? -7.893 -10.601 -6.218 1.00 80.75 291 TYR A C 1
ATOM 2325 O O . TYR A 1 291 ? -8.831 -9.945 -5.764 1.00 80.75 291 TYR A O 1
ATOM 2333 N N . VAL A 1 292 ? -7.467 -11.741 -5.666 1.00 70.94 292 VAL A N 1
ATOM 2334 C CA . VAL A 1 292 ? -8.092 -12.368 -4.485 1.00 70.94 292 VAL A CA 1
ATOM 2335 C C . VAL A 1 292 ? -7.752 -11.627 -3.178 1.00 70.94 292 VAL A C 1
ATOM 2337 O O . VAL A 1 292 ? -8.540 -11.678 -2.237 1.00 70.94 292 VAL A O 1
ATOM 2340 N N . LYS A 1 293 ? -6.619 -10.910 -3.122 1.00 52.56 293 LYS A N 1
ATOM 2341 C CA . LYS A 1 293 ? -6.174 -10.093 -1.970 1.00 52.56 293 LYS A CA 1
ATOM 2342 C C . LYS A 1 293 ? -6.665 -8.651 -2.021 1.00 52.56 293 LYS A C 1
ATOM 2344 O O . LYS A 1 293 ? -7.072 -8.119 -0.972 1.00 52.56 293 LYS A O 1
#

Sequence (293 aa):
MLDIRTYRSHLGLRVDIHRKYKSVDAQTGKAKYHFRQIGSFPLNQGYDQTLLTLIDDSEVLQLENWLADSHFGHAWKKEADELVKLSLKVPPQLPDVMHKLFIEAKRLGIHFVPDEIMLNGLMNKAALIEAKIDKINGFSSGILTAYQPTHHKTDEEIKQALADGKAVYQRLLAMTQPASKTCEELNTAAARLGKSLKMPLDRLKEWAGQRPKGGKNSQFKSWYYTIGIDVLLAHDINPCELIPPARLIKYWIAPQKEVLTSEQAIETCLTAFARYSITQKMVEEVIDEVYVK

Radius of gyration: 27.53 Å; chains: 1; bounding box: 54×54×74 Å